Protein AF-A0A847LDS9-F1 (afdb_monomer)

Radius of gyration: 28.28 Å; Cα contacts (8 Å, |Δi|>4): 281; chains: 1; bounding box: 87×44×85 Å

Structure (mmCIF, N/CA/C/O backbone):
data_AF-A0A847LDS9-F1
#
_entry.id   AF-A0A847LDS9-F1
#
loop_
_atom_site.group_PDB
_atom_site.id
_atom_site.type_symbol
_atom_sit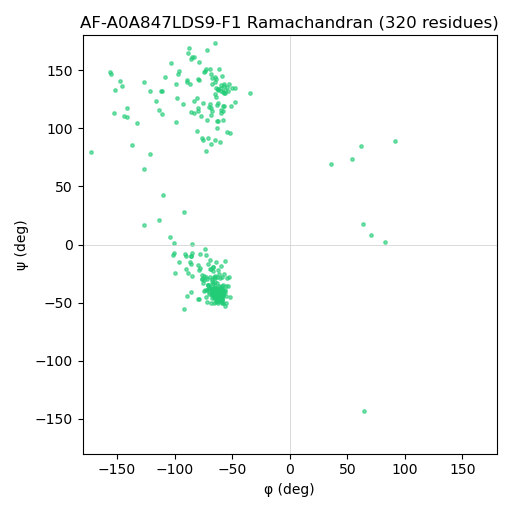e.label_atom_id
_atom_site.label_alt_id
_atom_site.label_comp_id
_atom_site.label_asym_id
_atom_site.label_entity_id
_atom_site.label_seq_id
_atom_site.pdbx_PDB_ins_code
_atom_site.Cartn_x
_atom_site.Cartn_y
_atom_site.Cartn_z
_atom_site.occupancy
_atom_site.B_iso_or_equiv
_atom_site.auth_seq_id
_atom_site.auth_comp_id
_atom_site.auth_asym_id
_atom_site.auth_atom_id
_atom_site.pdbx_PDB_model_num
ATOM 1 N N . MET A 1 1 ? -52.710 -3.620 -45.782 1.00 43.00 1 MET A N 1
ATOM 2 C CA . MET A 1 1 ? -51.407 -3.414 -46.447 1.00 43.00 1 MET A CA 1
ATOM 3 C C . MET A 1 1 ? -50.973 -1.984 -46.194 1.00 43.00 1 MET A C 1
ATOM 5 O O . MET A 1 1 ? -51.576 -1.085 -46.759 1.00 43.00 1 MET A O 1
ATOM 9 N N . ALA A 1 2 ? -50.003 -1.764 -45.309 1.00 32.97 2 ALA A N 1
ATOM 10 C CA . ALA A 1 2 ? -49.371 -0.460 -45.140 1.00 32.97 2 ALA A CA 1
ATOM 11 C C . ALA A 1 2 ? -47.937 -0.658 -44.639 1.00 32.97 2 ALA A C 1
ATOM 13 O O . ALA A 1 2 ? -47.681 -1.485 -43.768 1.00 32.97 2 ALA A O 1
ATOM 14 N N . PHE A 1 3 ? -47.048 0.069 -45.302 1.00 32.09 3 PHE A N 1
ATOM 15 C CA . PHE A 1 3 ? -45.595 0.019 -45.317 1.00 32.09 3 PHE A CA 1
ATOM 16 C C . PHE A 1 3 ? -44.905 0.019 -43.942 1.00 32.09 3 PHE A C 1
ATOM 18 O O . PHE A 1 3 ? -45.181 0.861 -43.090 1.00 32.09 3 PHE A O 1
ATOM 25 N N . CYS A 1 4 ? -43.918 -0.871 -43.796 1.00 27.08 4 CYS A N 1
ATOM 26 C CA . CYS A 1 4 ? -42.867 -0.797 -42.786 1.00 27.08 4 CYS A CA 1
ATOM 27 C C . CYS A 1 4 ? -41.918 0.373 -43.092 1.00 27.08 4 CYS A C 1
ATOM 29 O O . CYS A 1 4 ? -41.262 0.388 -44.133 1.00 27.08 4 CYS A O 1
ATOM 31 N N . LEU A 1 5 ? -41.803 1.314 -42.156 1.00 35.97 5 LEU A N 1
ATOM 32 C CA . LEU A 1 5 ? -40.679 2.242 -42.070 1.00 35.97 5 LEU A CA 1
ATOM 33 C C . LEU A 1 5 ? -39.536 1.546 -41.325 1.00 35.97 5 LEU A C 1
ATOM 35 O O . LEU A 1 5 ? -39.648 1.232 -40.141 1.00 35.97 5 LEU A O 1
ATOM 39 N N . ALA A 1 6 ? -38.450 1.287 -42.047 1.00 36.88 6 ALA A N 1
ATOM 40 C CA . ALA A 1 6 ? -37.191 0.815 -41.500 1.00 36.88 6 ALA A CA 1
ATOM 41 C C . ALA A 1 6 ? -36.510 1.956 -40.728 1.00 36.88 6 ALA A C 1
ATOM 43 O O . ALA A 1 6 ? -35.987 2.893 -41.328 1.00 36.88 6 ALA A O 1
ATOM 44 N N . PHE A 1 7 ? -36.509 1.873 -39.398 1.00 33.53 7 PHE A N 1
ATOM 45 C CA . PHE A 1 7 ? -35.570 2.625 -38.571 1.00 33.53 7 PHE A CA 1
ATOM 46 C C . PHE A 1 7 ? -34.280 1.811 -38.464 1.00 33.53 7 PHE A C 1
ATOM 48 O O . PHE A 1 7 ? -34.268 0.704 -37.924 1.00 33.53 7 PHE A O 1
ATOM 55 N N . GLY A 1 8 ? -33.206 2.355 -39.034 1.00 30.44 8 GLY A N 1
ATOM 56 C CA . GLY A 1 8 ? -31.865 1.798 -38.947 1.00 30.44 8 GLY A CA 1
ATOM 57 C C . GLY A 1 8 ? -31.381 1.780 -37.501 1.00 30.44 8 GLY A C 1
ATOM 58 O O . GLY A 1 8 ? -31.029 2.813 -36.939 1.00 30.44 8 GLY A O 1
ATOM 59 N N . LEU A 1 9 ? -31.342 0.587 -36.913 1.00 34.19 9 LEU A N 1
ATOM 60 C CA . LEU A 1 9 ? -30.533 0.289 -35.739 1.00 34.19 9 LEU A CA 1
ATOM 61 C C . LEU A 1 9 ? -29.081 0.145 -36.203 1.00 34.19 9 LEU A C 1
ATOM 63 O O . LEU A 1 9 ? -28.637 -0.938 -36.577 1.00 34.19 9 LEU A O 1
ATOM 67 N N . THR A 1 10 ? -28.322 1.238 -36.174 1.00 35.84 10 THR A N 1
ATOM 68 C CA . THR A 1 10 ? -26.864 1.153 -36.068 1.00 35.84 10 THR A CA 1
ATOM 69 C C . THR A 1 10 ? -26.540 0.625 -34.675 1.00 35.84 10 THR A C 1
ATOM 71 O O . THR A 1 10 ? -26.367 1.384 -33.723 1.00 35.84 10 THR A O 1
ATOM 74 N N . GLY A 1 11 ? -26.524 -0.703 -34.555 1.00 32.84 11 GLY A N 1
ATOM 75 C CA . GLY A 1 11 ? -25.961 -1.414 -33.420 1.00 32.84 11 GLY A CA 1
ATOM 76 C C . GLY A 1 11 ? -24.460 -1.170 -33.381 1.00 32.84 11 GLY A C 1
ATOM 77 O O . GLY A 1 11 ? -23.686 -1.907 -33.988 1.00 32.84 11 GLY A O 1
ATOM 78 N N . GLY A 1 12 ? -24.055 -0.116 -32.676 1.00 33.41 12 GLY A N 1
ATOM 79 C CA . GLY A 1 12 ? -22.701 -0.011 -32.163 1.00 33.41 12 GLY A CA 1
ATOM 80 C C . GLY A 1 12 ? -22.498 -1.150 -31.173 1.00 33.41 12 GLY A C 1
ATOM 81 O O . GLY A 1 12 ? -22.977 -1.086 -30.044 1.00 33.41 12 GLY A O 1
ATOM 82 N N . LEU A 1 13 ? -21.829 -2.210 -31.624 1.00 34.47 13 LEU A N 1
ATOM 83 C CA . LEU A 1 13 ? -21.208 -3.205 -30.762 1.00 34.47 13 LEU A CA 1
ATOM 84 C C . LEU A 1 13 ? -20.163 -2.475 -29.913 1.00 34.47 13 LEU A C 1
ATOM 86 O O . LEU A 1 13 ? -19.005 -2.344 -30.304 1.00 34.47 13 LEU A O 1
ATOM 90 N N . LEU A 1 14 ? -20.590 -1.953 -28.763 1.00 33.97 14 LEU A N 1
ATOM 91 C CA . LEU A 1 14 ? -19.669 -1.653 -27.679 1.00 33.97 14 LEU A CA 1
ATOM 92 C C . LEU A 1 14 ? -18.993 -2.979 -27.306 1.00 33.97 14 LEU A C 1
ATOM 94 O O . LEU A 1 14 ? -19.690 -3.991 -27.169 1.00 33.97 14 LEU A O 1
ATOM 98 N N . PRO A 1 15 ? -17.658 -3.017 -27.176 1.00 33.47 15 PRO A N 1
ATOM 99 C CA . PRO A 1 15 ? -16.990 -4.208 -26.687 1.00 33.47 15 PRO A CA 1
ATOM 100 C C . PRO A 1 15 ? -17.594 -4.560 -25.325 1.00 33.47 15 PRO A C 1
ATOM 102 O O . PRO A 1 15 ? -17.729 -3.684 -24.468 1.00 33.47 15 PRO A O 1
ATOM 105 N N . LEU A 1 16 ? -17.979 -5.828 -25.136 1.00 37.84 16 LEU A N 1
ATOM 106 C CA . LEU A 1 16 ? -18.258 -6.377 -23.812 1.00 37.84 16 LEU A CA 1
ATOM 107 C C . LEU A 1 16 ? -17.001 -6.126 -22.966 1.00 37.84 16 LEU A C 1
ATOM 109 O O . LEU A 1 16 ? -16.029 -6.876 -23.052 1.00 37.84 16 LEU A O 1
ATOM 113 N N . GLN A 1 17 ? -16.990 -5.049 -22.180 1.00 38.03 17 GLN A N 1
ATOM 114 C CA . GLN A 1 17 ? -16.059 -4.937 -21.071 1.00 38.03 17 GLN A CA 1
ATOM 115 C C . GLN A 1 17 ? -16.372 -6.124 -20.170 1.00 38.03 17 GLN A C 1
ATOM 117 O O . GLN A 1 17 ? -17.477 -6.231 -19.634 1.00 38.03 17 GLN A O 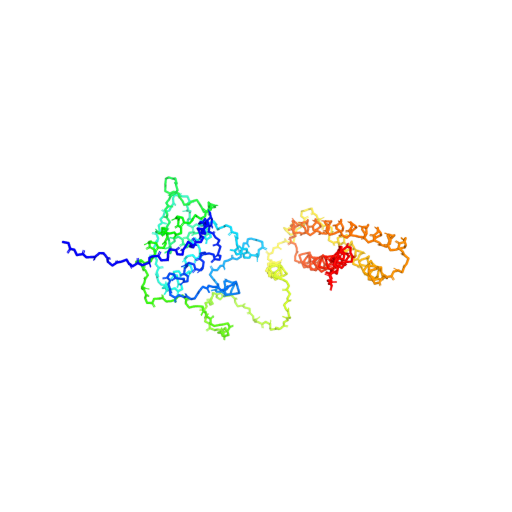1
ATOM 122 N N . ALA A 1 18 ? -15.428 -7.061 -20.081 1.00 40.47 18 ALA A N 1
ATOM 123 C CA . ALA A 1 18 ? -15.507 -8.149 -19.128 1.00 40.47 18 ALA A CA 1
ATOM 124 C C . ALA A 1 18 ? -15.775 -7.527 -17.754 1.00 40.47 18 ALA A C 1
ATOM 126 O O . ALA A 1 18 ? -15.004 -6.676 -17.304 1.00 40.47 18 ALA A O 1
ATOM 127 N N . ALA A 1 19 ? -16.902 -7.891 -17.138 1.00 51.53 19 ALA A N 1
ATOM 128 C CA . ALA A 1 19 ? -17.236 -7.401 -15.813 1.00 51.53 19 ALA A CA 1
ATOM 129 C C . ALA A 1 19 ? -16.053 -7.711 -14.880 1.00 51.53 19 ALA A C 1
ATOM 131 O O . ALA A 1 19 ? -15.527 -8.831 -14.931 1.00 51.53 19 ALA A O 1
ATOM 132 N N . PRO A 1 20 ? -15.587 -6.739 -14.080 1.00 59.88 20 PRO A N 1
ATOM 133 C CA . PRO A 1 20 ? -14.444 -6.955 -13.210 1.00 59.88 20 PRO A CA 1
ATOM 134 C C . PRO A 1 20 ? -14.750 -8.138 -12.292 1.00 59.88 20 PRO A C 1
ATOM 136 O O . PRO A 1 20 ? -15.809 -8.192 -11.680 1.00 59.88 20 PRO A O 1
ATOM 139 N N . THR A 1 21 ? -13.836 -9.100 -12.192 1.00 69.19 21 THR A N 1
ATOM 140 C CA . THR A 1 21 ? -14.029 -10.298 -11.354 1.00 69.19 21 THR A CA 1
ATOM 141 C C . THR A 1 21 ? -13.921 -9.993 -9.856 1.00 69.19 21 THR A C 1
ATOM 143 O O . THR A 1 21 ? -14.214 -10.847 -9.022 1.00 69.19 21 THR A O 1
ATOM 146 N N . GLN A 1 22 ? -13.492 -8.779 -9.508 1.00 82.81 22 GLN A N 1
ATOM 147 C CA . GLN A 1 22 ? -13.148 -8.351 -8.159 1.00 82.81 22 GLN A CA 1
ATOM 148 C C . GLN A 1 22 ? -13.287 -6.832 -8.026 1.00 82.81 22 GLN A C 1
ATOM 150 O O . GLN A 1 22 ? -13.036 -6.094 -8.980 1.00 82.81 22 GLN A O 1
ATOM 155 N N . VAL A 1 23 ? -13.688 -6.368 -6.841 1.00 89.00 23 VAL A N 1
ATOM 156 C CA . VAL A 1 23 ? -13.867 -4.939 -6.557 1.00 89.00 23 VAL A CA 1
ATOM 157 C C . VAL A 1 23 ? -12.582 -4.372 -5.969 1.00 89.00 23 VAL A C 1
ATOM 159 O O . VAL A 1 23 ? -12.122 -4.826 -4.921 1.00 89.00 23 VAL A O 1
ATOM 162 N N . SER A 1 24 ? -12.007 -3.376 -6.641 1.00 91.00 24 SER A N 1
ATOM 163 C CA . SER A 1 24 ? -10.868 -2.609 -6.133 1.00 91.00 24 SER A CA 1
ATOM 164 C C . SER A 1 24 ? -11.328 -1.423 -5.274 1.00 91.00 24 SER A C 1
ATOM 166 O O . SER A 1 24 ? -12.512 -1.074 -5.241 1.00 91.00 24 SER A O 1
ATOM 168 N N . ARG A 1 25 ? -10.395 -0.775 -4.564 1.00 88.81 25 ARG A N 1
ATOM 169 C CA . ARG A 1 25 ? -10.686 0.448 -3.786 1.00 88.81 25 ARG A CA 1
ATOM 170 C C . ARG A 1 25 ? -11.145 1.581 -4.688 1.00 88.81 25 ARG A C 1
ATOM 172 O O . ARG A 1 25 ? -12.093 2.279 -4.339 1.00 88.81 25 ARG A O 1
ATOM 179 N N . MET A 1 26 ? -10.481 1.727 -5.831 1.00 88.50 26 MET A N 1
ATOM 180 C CA . MET A 1 26 ? -10.829 2.735 -6.822 1.00 88.50 26 MET A CA 1
ATOM 181 C C . MET A 1 26 ? -12.239 2.507 -7.362 1.00 88.50 26 MET A C 1
ATOM 183 O O . MET A 1 26 ? -13.075 3.402 -7.280 1.00 88.50 26 MET A O 1
ATOM 187 N N . LEU A 1 27 ? -12.541 1.275 -7.789 1.00 90.25 27 LEU A N 1
ATOM 188 C CA . LEU A 1 27 ? -13.853 0.927 -8.330 1.00 90.25 27 LEU A CA 1
ATOM 189 C C . LEU A 1 27 ? -14.972 1.187 -7.313 1.00 90.25 27 LEU A C 1
ATOM 191 O O . LEU A 1 27 ? -16.010 1.743 -7.657 1.00 90.25 27 LEU A O 1
ATOM 195 N N . LEU A 1 28 ? -14.757 0.826 -6.043 1.00 91.50 28 LEU A N 1
ATOM 196 C CA . LEU A 1 28 ? -15.729 1.091 -4.982 1.00 91.50 28 LEU A CA 1
ATOM 197 C C . LEU A 1 28 ? -16.037 2.591 -4.845 1.00 91.50 28 LEU A C 1
ATOM 199 O O . LEU A 1 28 ? -17.203 2.961 -4.699 1.00 91.50 28 LEU A O 1
ATOM 203 N N . LEU A 1 29 ? -15.010 3.446 -4.873 1.00 89.38 29 LEU A N 1
ATOM 204 C CA . LEU A 1 29 ? -15.175 4.896 -4.758 1.00 89.38 29 LEU A CA 1
ATOM 205 C C . LEU A 1 29 ? -15.833 5.505 -5.995 1.00 89.38 29 LEU A C 1
ATOM 207 O O . LEU A 1 29 ? -16.711 6.352 -5.853 1.00 89.38 29 LEU A O 1
ATOM 211 N N . GLU A 1 30 ? -15.439 5.075 -7.191 1.00 87.12 30 GLU A N 1
ATOM 212 C CA . GLU A 1 30 ? -16.037 5.529 -8.446 1.00 87.12 30 GLU A CA 1
ATOM 213 C C . GLU A 1 30 ? -17.527 5.196 -8.507 1.00 87.12 30 GLU A C 1
ATOM 215 O O . GLU A 1 30 ? -18.345 6.072 -8.798 1.00 87.12 30 GLU A O 1
ATOM 220 N N . GLU A 1 31 ? -17.896 3.957 -8.177 1.00 88.44 31 GLU A N 1
ATOM 221 C CA . GLU A 1 31 ? -19.295 3.538 -8.181 1.00 88.44 31 GLU A CA 1
ATOM 222 C C . GLU A 1 31 ? -20.100 4.227 -7.072 1.00 88.44 31 GLU A C 1
ATOM 224 O O . GLU A 1 31 ? -21.233 4.648 -7.310 1.00 88.44 31 GLU A O 1
ATOM 229 N N . ALA A 1 32 ? -19.514 4.430 -5.886 1.00 88.12 32 ALA A N 1
ATOM 230 C CA . ALA A 1 32 ? -20.137 5.233 -4.837 1.00 88.12 32 ALA A CA 1
ATOM 231 C C . ALA A 1 32 ? -20.367 6.681 -5.305 1.00 88.12 32 ALA A C 1
ATOM 233 O O . ALA A 1 32 ? -21.469 7.211 -5.166 1.00 88.12 32 ALA A O 1
ATOM 234 N N . SER A 1 33 ? -19.365 7.313 -5.919 1.00 84.19 33 SER A N 1
ATOM 235 C CA . SER A 1 33 ? -19.494 8.676 -6.439 1.00 84.19 33 SER A CA 1
ATOM 236 C C . SER A 1 33 ? -20.607 8.775 -7.473 1.00 84.19 33 SER A C 1
ATOM 238 O O . SER A 1 33 ? -21.514 9.595 -7.340 1.00 84.19 33 SER A O 1
ATOM 240 N N . ARG A 1 34 ? -20.600 7.867 -8.457 1.00 84.12 34 ARG A N 1
ATOM 241 C CA . ARG A 1 34 ? -21.609 7.810 -9.517 1.00 84.12 34 ARG A CA 1
ATOM 242 C C . ARG A 1 34 ? -23.013 7.625 -8.944 1.00 84.12 34 ARG A C 1
ATOM 244 O O . ARG A 1 34 ? -23.965 8.231 -9.434 1.00 84.12 34 ARG A O 1
ATOM 251 N N . ARG A 1 35 ? -23.152 6.801 -7.901 1.00 83.56 35 ARG A N 1
ATOM 252 C CA . ARG A 1 35 ? -24.440 6.510 -7.263 1.00 83.56 35 ARG A CA 1
ATOM 253 C C . ARG A 1 35 ? -25.026 7.719 -6.540 1.00 83.56 35 ARG A C 1
ATOM 255 O O . ARG A 1 35 ? -26.236 7.919 -6.606 1.00 83.56 35 ARG A O 1
ATOM 262 N N . TRP A 1 36 ? -24.184 8.515 -5.888 1.00 83.25 36 TRP A N 1
ATOM 263 C CA . TRP A 1 36 ? -24.586 9.700 -5.126 1.00 83.25 36 TRP A CA 1
ATOM 264 C C . TRP A 1 36 ? -24.133 10.998 -5.803 1.00 83.25 36 TRP A C 1
ATOM 266 O O . TRP A 1 36 ? -23.644 11.918 -5.151 1.00 83.25 36 TRP A O 1
ATOM 276 N N . GLY A 1 37 ? -24.293 11.068 -7.131 1.00 67.94 37 GLY A N 1
ATOM 277 C CA . GLY A 1 37 ? -24.235 12.309 -7.915 1.00 67.94 37 GLY A CA 1
ATOM 278 C C . GLY A 1 37 ? -22.892 13.049 -7.924 1.00 67.94 37 GLY A C 1
ATOM 279 O O . GLY A 1 37 ? -22.861 14.238 -8.239 1.00 67.94 37 GLY A O 1
ATOM 280 N N . GLY A 1 38 ? -21.800 12.383 -7.554 1.00 69.56 38 GLY A N 1
ATOM 281 C CA . GLY A 1 38 ? -20.439 12.904 -7.629 1.00 69.56 38 GLY A CA 1
ATOM 282 C C . GLY A 1 38 ? -19.768 12.627 -8.978 1.00 69.56 38 GLY A C 1
ATOM 283 O O . GLY A 1 38 ? -20.225 11.809 -9.778 1.00 69.56 38 GLY A O 1
ATOM 284 N N . GLN A 1 39 ? -18.661 13.327 -9.234 1.00 70.38 39 GLN A N 1
ATOM 285 C CA . GLN A 1 39 ? -17.763 13.022 -10.353 1.00 70.38 39 GLN A CA 1
ATOM 286 C C . GLN A 1 39 ? -16.941 11.765 -10.027 1.00 70.38 39 GLN A C 1
ATOM 288 O O . GLN A 1 39 ? -16.656 11.532 -8.848 1.00 70.38 39 GLN A O 1
ATOM 293 N N . PRO A 1 40 ? -16.560 10.939 -11.017 1.00 72.50 40 PRO A N 1
ATOM 294 C CA . PRO A 1 40 ? -15.647 9.830 -10.763 1.00 72.50 40 PRO A CA 1
ATOM 295 C C . PRO A 1 40 ? -14.373 10.364 -10.101 1.00 72.50 40 PRO A C 1
ATOM 297 O O . PRO A 1 40 ? -13.857 11.406 -10.502 1.00 72.50 40 PRO A O 1
ATOM 300 N N . PHE A 1 41 ? -13.906 9.669 -9.065 1.00 70.00 41 PHE A N 1
ATOM 301 C CA . PHE A 1 41 ? -12.680 10.052 -8.376 1.00 70.00 41 PHE A CA 1
ATOM 302 C C . PHE A 1 41 ? -11.500 9.924 -9.340 1.00 70.00 41 PHE A C 1
ATOM 304 O O . PHE A 1 41 ? -11.424 8.981 -10.120 1.00 70.00 41 PHE A O 1
ATOM 311 N N . THR A 1 42 ? -10.551 10.843 -9.250 1.00 75.12 42 THR A N 1
ATOM 312 C CA . THR A 1 42 ? -9.177 10.620 -9.708 1.00 75.12 42 THR A CA 1
ATOM 313 C C . THR A 1 42 ? -8.382 9.888 -8.625 1.00 75.12 42 THR A C 1
ATOM 315 O O . THR A 1 42 ? -8.759 9.894 -7.451 1.00 75.12 42 THR A O 1
ATOM 318 N N . GLU A 1 43 ? -7.248 9.273 -8.976 1.00 70.06 43 GLU A N 1
ATOM 319 C CA . GLU A 1 43 ? -6.382 8.618 -7.981 1.00 70.06 43 GLU A CA 1
ATOM 320 C C . GLU A 1 43 ? -5.942 9.584 -6.870 1.00 70.06 43 GLU A C 1
ATOM 322 O O . GLU A 1 43 ? -5.955 9.233 -5.691 1.00 70.06 43 GLU A O 1
ATOM 327 N N . ALA A 1 44 ? -5.602 10.827 -7.225 1.00 70.06 44 ALA A N 1
ATOM 328 C CA . ALA A 1 44 ? -5.206 11.848 -6.259 1.00 70.06 44 ALA A CA 1
ATOM 329 C C . ALA A 1 44 ? -6.338 12.163 -5.266 1.00 70.06 44 ALA A C 1
ATOM 331 O O . ALA A 1 44 ? -6.113 12.214 -4.056 1.00 70.06 44 ALA A O 1
ATOM 332 N N . GLU A 1 45 ? -7.568 12.300 -5.760 1.00 74.69 45 GLU A N 1
ATOM 333 C CA . GLU A 1 45 ? -8.746 12.536 -4.925 1.00 74.69 45 GLU A CA 1
ATOM 334 C C . GLU A 1 45 ? -9.075 11.323 -4.052 1.00 74.69 45 GLU A C 1
ATOM 336 O O . GLU A 1 45 ? -9.410 11.484 -2.878 1.00 74.69 45 GLU A O 1
ATOM 341 N N . ALA A 1 46 ? -8.933 10.105 -4.578 1.00 74.19 46 ALA A N 1
ATOM 342 C CA . ALA A 1 46 ? -9.132 8.877 -3.815 1.00 74.19 46 ALA A CA 1
ATOM 343 C C . ALA A 1 46 ? -8.183 8.796 -2.605 1.00 74.19 46 ALA A C 1
ATOM 345 O O . ALA A 1 46 ? -8.598 8.381 -1.521 1.00 74.19 46 ALA A O 1
ATOM 346 N N . LEU A 1 47 ? -6.936 9.254 -2.755 1.00 75.69 47 LEU A N 1
ATOM 347 C CA . LEU A 1 47 ? -5.949 9.296 -1.670 1.00 75.69 47 LEU A CA 1
ATOM 348 C C . LEU A 1 47 ? -6.221 10.412 -0.648 1.00 75.69 47 LEU A C 1
ATOM 350 O O . LEU A 1 47 ? -5.911 10.250 0.531 1.00 75.69 47 LEU A O 1
ATOM 354 N N . GLN A 1 48 ? -6.811 11.529 -1.077 1.00 73.44 48 GLN A N 1
ATOM 355 C CA . GLN A 1 48 ? -7.021 12.718 -0.239 1.00 73.44 48 GLN A CA 1
ATOM 356 C C . GLN A 1 48 ? -8.416 12.791 0.402 1.00 73.44 48 GLN A C 1
ATOM 358 O O . GLN A 1 48 ? -8.626 13.539 1.354 1.00 73.44 48 GLN A O 1
ATOM 363 N N . CYS A 1 49 ? -9.382 12.001 -0.070 1.00 73.44 49 CYS A N 1
ATOM 364 C CA . CYS A 1 49 ? -10.777 12.092 0.372 1.00 73.44 49 CYS A CA 1
ATOM 365 C C . CYS A 1 49 ? -11.038 11.631 1.817 1.00 73.44 49 CYS A C 1
ATOM 367 O O . CYS A 1 49 ? -12.130 11.862 2.346 1.00 73.44 49 CYS A O 1
ATOM 369 N N . GLY A 1 50 ? -10.073 10.948 2.444 1.00 81.81 50 GLY A N 1
ATOM 370 C CA . GLY A 1 50 ? -10.191 10.393 3.796 1.00 81.81 50 GLY A CA 1
ATOM 371 C C . GLY A 1 50 ? -11.141 9.193 3.917 1.00 81.81 50 GLY A C 1
ATOM 372 O O . GLY A 1 50 ? -11.438 8.756 5.027 1.00 81.81 50 GLY A O 1
ATOM 373 N N . LEU A 1 51 ? -11.641 8.653 2.799 1.00 84.69 51 LEU A N 1
ATOM 374 C CA . LEU A 1 51 ? -12.541 7.492 2.787 1.00 84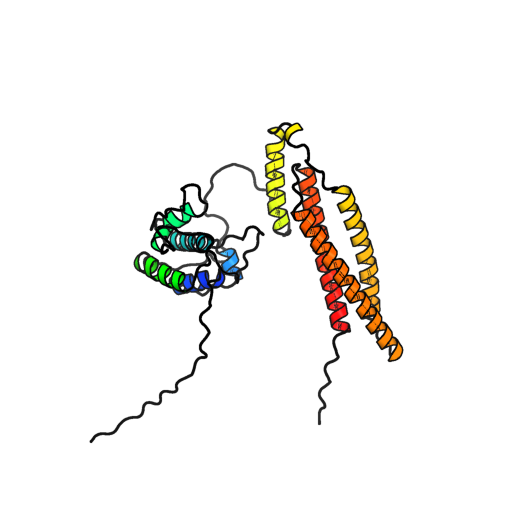.69 51 LEU A CA 1
ATOM 375 C C . LEU A 1 51 ? -11.777 6.161 2.836 1.00 84.69 51 LEU A C 1
ATOM 377 O O . LEU A 1 51 ? -12.292 5.161 3.346 1.00 84.69 51 LEU A O 1
ATOM 381 N N . LEU A 1 52 ? -10.542 6.146 2.336 1.00 86.06 52 LEU A N 1
ATOM 382 C CA . LEU A 1 52 ? -9.676 4.974 2.336 1.00 86.06 52 LEU A CA 1
ATOM 383 C C . LEU A 1 52 ? -8.727 4.988 3.533 1.00 86.06 52 LEU A C 1
ATOM 385 O O . LEU A 1 52 ? -8.278 6.038 3.984 1.00 86.06 52 LEU A O 1
ATOM 389 N N . GLU A 1 53 ? -8.372 3.795 3.996 1.00 81.19 53 GLU A N 1
ATOM 390 C CA . GLU A 1 53 ? -7.245 3.588 4.904 1.00 81.19 53 GLU A CA 1
ATOM 391 C C . GLU A 1 53 ? -6.106 2.897 4.156 1.00 81.19 53 GLU A C 1
ATOM 393 O O . GLU A 1 53 ? -6.367 2.015 3.324 1.00 81.19 53 GLU A O 1
ATOM 398 N N . PRO A 1 54 ? -4.843 3.224 4.462 1.00 77.75 54 PRO A N 1
ATOM 399 C CA . PRO A 1 54 ? -3.727 2.436 3.971 1.00 77.75 54 PRO A CA 1
ATOM 400 C C . PRO A 1 54 ? -3.811 0.994 4.499 1.00 77.75 54 PRO A C 1
ATOM 402 O O . PRO A 1 54 ? -4.367 0.721 5.566 1.00 77.75 54 PRO A O 1
ATOM 405 N N . TYR A 1 55 ? -3.274 0.050 3.731 1.00 72.56 55 TYR A N 1
ATOM 406 C CA . TYR A 1 55 ? -2.992 -1.298 4.215 1.00 72.56 55 TYR A CA 1
ATOM 407 C C . TYR A 1 55 ? -1.908 -1.258 5.306 1.00 72.56 55 TYR A C 1
ATOM 409 O O . TYR A 1 55 ? -1.294 -0.223 5.570 1.00 72.56 55 TYR A O 1
ATOM 417 N N . SER A 1 56 ? -1.646 -2.403 5.940 1.00 68.88 56 SER A N 1
ATOM 418 C CA . SER A 1 56 ? -0.622 -2.535 6.988 1.00 68.88 56 SER A CA 1
ATOM 419 C C . SER A 1 56 ? 0.794 -2.176 6.522 1.00 68.88 56 SER A C 1
ATOM 421 O O . SER A 1 56 ? 1.660 -1.913 7.347 1.00 68.88 56 SER A O 1
ATOM 423 N N . ASP A 1 57 ? 1.043 -2.151 5.213 1.00 65.06 57 ASP A N 1
ATOM 424 C CA . ASP A 1 57 ? 2.311 -1.715 4.624 1.00 65.06 57 ASP A CA 1
ATOM 425 C C . ASP A 1 57 ? 2.410 -0.188 4.420 1.00 65.06 57 ASP A C 1
ATOM 427 O O . ASP A 1 57 ? 3.433 0.309 3.939 1.00 65.06 57 ASP A O 1
ATOM 431 N N . GLY A 1 58 ? 1.364 0.558 4.795 1.00 71.06 58 GLY A N 1
ATOM 432 C CA . GLY A 1 58 ? 1.271 2.011 4.672 1.00 71.06 58 GLY A CA 1
ATOM 433 C C . GLY A 1 58 ? 0.845 2.502 3.286 1.00 71.06 58 GLY A C 1
ATOM 434 O O . GLY A 1 58 ? 0.771 3.711 3.075 1.00 71.06 58 GLY A O 1
ATOM 435 N N . LYS A 1 59 ? 0.561 1.603 2.334 1.00 77.44 59 LYS A N 1
ATOM 436 C CA . LYS A 1 59 ? 0.160 1.955 0.965 1.00 77.44 59 LYS A CA 1
ATOM 437 C C . LYS A 1 59 ? -1.338 1.782 0.758 1.00 77.44 59 LYS A C 1
ATOM 439 O O . LYS A 1 59 ? -1.998 0.995 1.428 1.00 77.44 59 LYS A O 1
ATOM 444 N N . PHE A 1 60 ? -1.888 2.503 -0.214 1.00 76.38 60 PHE A N 1
ATOM 445 C CA . PHE A 1 60 ? -3.316 2.435 -0.515 1.00 76.38 60 PHE A CA 1
ATOM 446 C C . PHE A 1 60 ? -3.689 1.345 -1.522 1.00 76.38 60 PHE A C 1
ATOM 448 O O . PHE A 1 60 ? -4.830 0.903 -1.462 1.00 76.38 60 PHE A O 1
ATOM 455 N N . HIS A 1 61 ? -2.767 0.908 -2.393 1.00 84.44 61 HIS A N 1
ATOM 456 C CA . HIS A 1 61 ? -2.977 -0.118 -3.435 1.00 84.44 61 HIS A CA 1
ATOM 457 C C . HIS A 1 61 ? -4.380 -0.068 -4.054 1.00 84.44 61 HIS A C 1
ATOM 459 O O . HIS A 1 61 ? -5.221 -0.929 -3.790 1.00 84.44 61 HIS A O 1
ATOM 465 N N . LEU A 1 62 ? -4.647 0.993 -4.820 1.00 84.94 62 LEU A N 1
ATOM 466 C CA . LEU A 1 62 ? -5.995 1.328 -5.290 1.00 84.94 62 LEU A CA 1
ATOM 467 C C . LEU A 1 62 ? -6.625 0.231 -6.162 1.00 84.94 62 LEU A C 1
ATOM 469 O O . LEU A 1 62 ? -7.841 0.043 -6.108 1.00 84.94 62 LEU A O 1
ATOM 473 N N . ASP A 1 63 ? -5.789 -0.537 -6.863 1.00 84.38 63 ASP A N 1
ATOM 474 C CA . ASP A 1 63 ? -6.193 -1.595 -7.796 1.00 84.38 63 ASP A CA 1
ATOM 475 C C . ASP A 1 63 ? -6.336 -2.972 -7.142 1.00 84.38 63 ASP A C 1
ATOM 477 O O . ASP A 1 63 ? -6.817 -3.917 -7.767 1.00 84.38 63 ASP A O 1
ATOM 481 N N . TRP A 1 64 ? -5.899 -3.120 -5.888 1.00 84.44 64 TRP A N 1
ATOM 482 C CA . TRP A 1 64 ? -5.921 -4.420 -5.228 1.00 84.44 64 TRP A CA 1
ATOM 483 C C . TRP A 1 64 ? -7.341 -4.830 -4.836 1.00 84.44 64 TRP A C 1
ATOM 485 O O . TRP A 1 64 ? -8.154 -3.969 -4.478 1.00 84.44 64 TRP A O 1
ATOM 495 N N . PRO A 1 65 ? -7.629 -6.143 -4.828 1.00 87.50 65 PRO A N 1
ATOM 496 C CA . PRO A 1 65 ? -8.926 -6.655 -4.419 1.00 87.50 65 PRO A CA 1
ATOM 497 C C . PRO A 1 65 ? -9.229 -6.253 -2.982 1.00 87.50 65 PRO A C 1
ATOM 499 O O . PRO A 1 65 ? -8.387 -6.364 -2.086 1.00 87.50 65 PRO A O 1
ATOM 502 N N . LEU A 1 66 ? -10.448 -5.785 -2.760 1.00 91.12 66 LEU A N 1
ATOM 503 C CA . LEU A 1 66 ? -10.892 -5.348 -1.454 1.00 91.12 66 LEU A CA 1
ATOM 504 C C . LEU A 1 66 ? -11.439 -6.530 -0.650 1.00 91.12 66 LEU A C 1
ATOM 506 O O . LEU A 1 66 ? -12.206 -7.333 -1.173 1.00 91.12 66 LEU A O 1
ATOM 510 N N . SER A 1 67 ? -11.115 -6.615 0.640 1.00 91.88 67 SER A N 1
ATOM 511 C CA . SER A 1 67 ? -11.828 -7.523 1.544 1.00 91.88 67 SER A CA 1
ATOM 512 C C . SER A 1 67 ? -13.170 -6.930 1.980 1.00 91.88 67 SER A C 1
ATOM 514 O O . SER A 1 67 ? -13.347 -5.708 2.009 1.00 91.88 67 SER A O 1
ATOM 516 N N . ARG A 1 68 ? -14.117 -7.776 2.391 1.00 94.19 68 ARG A N 1
ATOM 517 C CA . ARG A 1 68 ? -15.423 -7.359 2.932 1.00 94.19 68 ARG A CA 1
ATOM 518 C C . ARG A 1 68 ? -15.280 -6.418 4.126 1.00 94.19 68 ARG A C 1
ATOM 520 O O . ARG A 1 68 ? -16.010 -5.437 4.236 1.00 94.19 68 ARG A O 1
ATOM 527 N N . GLY A 1 69 ? -14.313 -6.670 5.009 1.00 93.44 69 GLY A N 1
ATOM 528 C CA . GLY A 1 69 ? -14.041 -5.796 6.150 1.00 93.44 69 GLY A CA 1
ATOM 529 C C . GLY A 1 69 ? -13.489 -4.426 5.752 1.00 93.44 69 GLY A C 1
ATOM 530 O O . GLY A 1 69 ? -13.795 -3.420 6.395 1.00 93.44 69 GLY A O 1
ATOM 531 N N . ALA A 1 70 ? -12.700 -4.350 4.680 1.00 91.81 70 ALA A N 1
ATOM 532 C CA . ALA A 1 70 ? -12.288 -3.072 4.108 1.00 91.81 70 ALA A CA 1
ATOM 533 C C . ALA A 1 70 ? -13.459 -2.369 3.391 1.00 91.81 70 ALA A C 1
ATOM 535 O O . ALA A 1 70 ? -13.632 -1.168 3.592 1.00 91.81 70 ALA A O 1
ATOM 536 N N . ALA A 1 71 ? -14.320 -3.103 2.669 1.00 94.56 71 ALA A N 1
ATOM 537 C CA . ALA A 1 71 ? -15.547 -2.567 2.058 1.00 94.56 71 ALA A CA 1
ATOM 538 C C . ALA A 1 71 ? -16.433 -1.892 3.096 1.00 94.56 71 ALA A C 1
ATOM 540 O O . ALA A 1 71 ? -16.839 -0.747 2.915 1.00 94.56 71 ALA A O 1
ATOM 541 N N . ALA A 1 72 ? -16.693 -2.587 4.206 1.00 95.56 72 ALA A N 1
ATOM 542 C CA . ALA A 1 72 ? -17.552 -2.091 5.270 1.00 95.56 72 ALA A CA 1
ATOM 543 C C . ALA A 1 72 ? -17.039 -0.764 5.835 1.00 95.56 72 ALA A C 1
ATOM 545 O O . ALA A 1 72 ? -17.822 0.162 6.017 1.00 95.56 72 ALA A O 1
ATOM 546 N N . ARG A 1 73 ? -15.726 -0.637 6.060 1.00 94.56 73 ARG A N 1
ATOM 547 C CA . ARG A 1 73 ? -15.120 0.603 6.571 1.00 94.56 73 ARG A CA 1
ATOM 548 C C . ARG A 1 73 ? -15.229 1.760 5.581 1.00 94.56 73 ARG A C 1
ATOM 550 O O . ARG A 1 73 ? -15.606 2.857 5.985 1.00 94.56 73 ARG A O 1
ATOM 557 N N . VAL A 1 74 ? -14.939 1.521 4.301 1.00 93.06 74 VAL A N 1
ATOM 558 C CA . VAL A 1 74 ? -15.057 2.557 3.262 1.00 93.06 74 VAL A CA 1
ATOM 559 C C . VAL A 1 74 ? -16.514 2.991 3.107 1.00 93.06 74 VAL A C 1
ATOM 561 O O . VAL A 1 74 ? -16.806 4.182 3.184 1.00 93.06 74 VAL A O 1
ATOM 564 N N . LEU A 1 75 ? -17.442 2.039 2.977 1.00 94.00 75 LEU A N 1
ATOM 565 C CA . LEU A 1 75 ? -18.872 2.330 2.867 1.00 94.00 75 LEU A CA 1
ATOM 566 C C . LEU A 1 75 ? -19.402 3.050 4.110 1.00 94.00 75 LEU A C 1
ATOM 568 O O . LEU A 1 75 ? -20.138 4.015 3.963 1.00 94.00 75 LEU A O 1
ATOM 572 N N . ALA A 1 76 ? -18.991 2.664 5.320 1.00 94.00 76 ALA A N 1
ATOM 573 C CA . ALA A 1 76 ? -19.377 3.367 6.542 1.00 94.00 76 ALA A CA 1
ATOM 574 C C . ALA A 1 76 ? -18.956 4.841 6.524 1.00 94.00 76 ALA A C 1
ATOM 576 O O . ALA A 1 76 ? -19.745 5.704 6.905 1.00 94.00 76 ALA A O 1
ATOM 577 N N . ARG A 1 77 ? -17.745 5.152 6.043 1.00 91.50 77 ARG A N 1
ATOM 578 C CA . ARG A 1 77 ? -17.293 6.544 5.891 1.00 91.50 77 ARG A CA 1
ATOM 579 C C . ARG A 1 77 ? -18.067 7.292 4.819 1.00 91.50 77 ARG A C 1
ATOM 581 O O . ARG A 1 77 ? -18.417 8.444 5.044 1.00 91.50 77 ARG A O 1
ATOM 588 N N . VAL A 1 78 ? -18.346 6.651 3.684 1.00 89.50 78 VAL A N 1
ATOM 589 C CA . VAL A 1 78 ? -19.178 7.237 2.621 1.00 89.50 78 VAL A CA 1
ATOM 590 C C . VAL A 1 78 ? -20.555 7.585 3.176 1.00 89.50 78 VAL A C 1
ATOM 592 O O . VAL A 1 78 ? -20.982 8.728 3.062 1.00 89.50 78 VAL A O 1
ATOM 595 N N . VAL A 1 79 ? -21.206 6.634 3.850 1.00 90.50 79 VAL A N 1
ATOM 596 C CA . VAL A 1 79 ? -22.510 6.833 4.487 1.00 90.50 79 VAL A CA 1
ATOM 597 C C . VAL A 1 79 ? -22.460 7.974 5.497 1.00 90.50 79 VAL A C 1
ATOM 599 O O . VAL A 1 79 ? -23.260 8.890 5.379 1.00 90.50 79 VAL A O 1
ATOM 602 N N . ARG A 1 80 ? -21.484 7.991 6.415 1.00 87.81 80 ARG A N 1
ATOM 603 C CA . ARG A 1 80 ? -21.347 9.064 7.420 1.00 87.81 80 ARG A CA 1
ATOM 604 C C . ARG A 1 80 ? -21.026 10.431 6.820 1.00 87.81 80 ARG A C 1
ATOM 606 O O . ARG A 1 80 ? -21.351 11.451 7.414 1.00 87.81 80 ARG A O 1
ATOM 613 N N . ARG A 1 81 ? -20.378 10.471 5.655 1.00 85.88 81 ARG A N 1
ATOM 614 C CA . ARG A 1 81 ? -20.098 11.719 4.936 1.00 85.88 81 ARG A CA 1
ATOM 615 C C . ARG A 1 81 ? -21.333 12.263 4.219 1.00 85.88 81 ARG A C 1
ATOM 617 O O . ARG A 1 81 ? -21.438 13.472 4.046 1.00 85.88 81 ARG A O 1
ATOM 624 N N . LEU A 1 82 ? -22.234 11.381 3.795 1.00 84.50 82 LEU A N 1
ATOM 625 C CA . LEU A 1 82 ? -23.519 11.752 3.208 1.00 84.50 82 LEU A CA 1
ATOM 626 C C . LEU A 1 82 ? -24.511 12.148 4.311 1.00 84.50 82 LEU A C 1
ATOM 628 O O . LEU A 1 82 ? -25.141 13.195 4.221 1.00 84.50 82 LEU A O 1
ATOM 632 N N . ASP A 1 83 ? -24.606 11.346 5.367 1.00 85.50 83 ASP A N 1
ATOM 633 C CA . ASP A 1 83 ? -25.466 11.570 6.523 1.00 85.50 83 ASP A CA 1
ATOM 634 C C . ASP A 1 83 ? -24.734 11.141 7.802 1.00 85.50 83 ASP A C 1
ATOM 636 O O . ASP A 1 83 ? -24.508 9.955 8.058 1.00 85.50 83 ASP A O 1
ATOM 640 N N . ALA A 1 84 ? -24.362 12.131 8.614 1.00 85.75 84 ALA A N 1
ATOM 641 C CA . ALA A 1 84 ? -23.581 11.932 9.826 1.00 85.75 84 ALA A CA 1
ATOM 642 C C . ALA A 1 84 ? -24.294 11.072 10.873 1.00 85.75 84 ALA A C 1
ATOM 644 O O . ALA A 1 84 ? -23.595 10.473 11.683 1.00 85.75 84 ALA A O 1
ATOM 645 N N . GLU A 1 85 ? -25.626 10.955 10.839 1.00 87.00 85 GLU A N 1
ATOM 646 C CA . GLU A 1 85 ? -26.424 10.186 11.805 1.00 87.00 85 GLU A CA 1
ATOM 647 C C . GLU A 1 85 ? -26.866 8.815 11.270 1.00 87.00 85 GLU A C 1
ATOM 649 O O . GLU A 1 85 ? -27.345 7.972 12.035 1.00 87.00 85 GLU A O 1
ATOM 654 N N . ALA A 1 86 ? -26.651 8.543 9.978 1.00 86.56 86 ALA A N 1
ATOM 655 C CA . ALA A 1 86 ? -27.070 7.298 9.347 1.00 86.56 86 ALA A CA 1
ATOM 656 C C . ALA A 1 86 ? -26.458 6.060 10.025 1.00 86.56 86 ALA A C 1
ATOM 658 O O . ALA A 1 86 ? -25.251 5.965 10.275 1.00 86.56 86 ALA A O 1
ATOM 659 N N . SER A 1 87 ? -27.317 5.084 10.318 1.00 91.38 87 SER A N 1
ATOM 660 C CA . SER A 1 87 ? -26.954 3.868 11.039 1.00 91.38 87 SER A CA 1
ATOM 661 C C . SER A 1 87 ? -27.872 2.715 10.643 1.00 91.38 87 SER A C 1
ATOM 663 O O . SER A 1 87 ? -29.068 2.721 10.937 1.00 91.38 87 SER A O 1
ATOM 665 N N . PHE A 1 88 ? -27.304 1.709 9.981 1.00 93.19 88 PHE A N 1
ATOM 666 C CA . PHE A 1 88 ? -28.006 0.534 9.465 1.00 93.19 88 PHE A CA 1
ATOM 667 C C . PHE A 1 88 ? -27.337 -0.752 9.977 1.00 93.19 88 PHE A C 1
ATOM 669 O O . PHE A 1 88 ? -26.756 -1.514 9.192 1.00 93.19 88 PHE A O 1
ATOM 676 N N . PRO A 1 89 ? -27.362 -1.000 11.299 1.00 93.62 89 PRO A N 1
ATOM 677 C CA . PRO A 1 89 ? -26.599 -2.072 11.915 1.00 93.62 89 PRO A CA 1
ATOM 678 C C . PRO A 1 89 ? -27.130 -3.457 11.544 1.00 93.62 89 PRO A C 1
ATOM 680 O O . PRO A 1 89 ? -28.329 -3.663 11.336 1.00 93.62 89 PRO A O 1
ATOM 683 N N . LYS A 1 90 ? -26.221 -4.432 11.535 1.00 93.00 90 LYS A N 1
ATOM 684 C CA . LYS A 1 90 ? -26.533 -5.863 11.498 1.00 93.00 90 LYS A CA 1
ATOM 685 C C . LYS A 1 90 ? -25.498 -6.627 12.310 1.00 93.00 90 LYS A C 1
ATOM 687 O O . LYS A 1 90 ? -24.305 -6.347 12.211 1.00 93.00 90 LYS A O 1
ATOM 692 N N . VAL A 1 91 ? -25.964 -7.583 13.106 1.00 92.25 91 VAL A N 1
ATOM 693 C CA . VAL A 1 91 ? -25.104 -8.443 13.923 1.00 92.25 91 VAL A CA 1
ATOM 694 C C . VAL A 1 91 ? -24.708 -9.672 13.112 1.00 92.25 91 VAL A C 1
ATOM 696 O O . VAL A 1 91 ? -25.533 -10.233 12.393 1.00 92.25 91 VAL A O 1
ATOM 699 N N . PHE A 1 92 ? -23.448 -10.080 13.240 1.00 94.56 92 PHE A N 1
ATOM 700 C CA . PHE A 1 92 ? -22.905 -11.283 12.619 1.00 94.56 92 PHE A CA 1
ATOM 701 C C . PHE A 1 92 ? -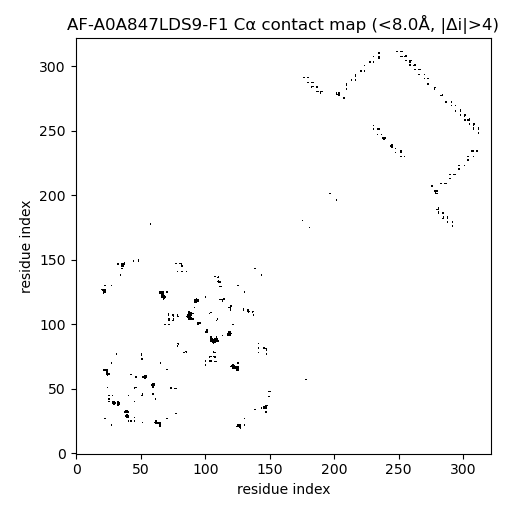22.250 -12.151 13.693 1.00 94.56 92 PHE A C 1
ATOM 703 O O . PHE A 1 92 ? -21.585 -11.632 14.588 1.00 94.56 92 PHE A O 1
ATOM 710 N N . GLY A 1 93 ? -22.433 -13.467 13.610 1.00 91.62 93 GLY A N 1
ATOM 711 C CA . GLY A 1 93 ? -22.032 -14.411 14.657 1.00 91.62 93 GLY A CA 1
ATOM 712 C C . GLY A 1 93 ? -20.520 -14.533 14.874 1.00 91.62 93 GLY A C 1
ATOM 713 O O . GLY A 1 93 ? -20.093 -14.990 15.928 1.00 91.62 93 GLY A O 1
ATOM 714 N N . ASP A 1 94 ? -19.703 -14.120 13.903 1.00 92.31 94 ASP A N 1
ATOM 715 C CA . ASP A 1 94 ? -18.237 -14.136 13.973 1.00 92.31 94 ASP A CA 1
ATOM 716 C C . ASP A 1 94 ? -17.608 -12.754 14.219 1.00 92.31 94 ASP A C 1
ATOM 718 O O . ASP A 1 94 ? -16.384 -12.633 14.200 1.00 92.31 94 ASP A O 1
ATOM 722 N N . VAL A 1 95 ? -18.412 -11.714 14.472 1.00 93.12 95 VAL A N 1
ATOM 723 C CA . VAL A 1 95 ? -17.924 -10.359 14.761 1.00 93.12 95 VAL A CA 1
ATOM 724 C C . VAL A 1 95 ? -18.207 -10.003 16.217 1.00 93.12 95 VAL A C 1
ATOM 726 O O . VAL A 1 95 ? -19.351 -9.804 16.618 1.00 93.12 95 VAL A O 1
ATOM 729 N N . THR A 1 96 ? -17.148 -9.874 17.013 1.00 91.81 96 THR A N 1
ATOM 730 C CA . THR A 1 96 ? -17.232 -9.387 18.395 1.00 91.81 96 THR A CA 1
ATOM 731 C C . THR A 1 96 ? -17.210 -7.857 18.449 1.00 91.81 96 THR A C 1
ATOM 733 O O . THR A 1 96 ? -16.744 -7.196 17.522 1.00 91.81 96 THR A O 1
ATOM 736 N N . ALA A 1 97 ? -17.653 -7.267 19.565 1.00 85.50 97 ALA A N 1
ATOM 737 C CA . ALA A 1 97 ? -17.642 -5.810 19.756 1.00 85.50 97 ALA A CA 1
ATOM 738 C C . ALA A 1 97 ? -16.231 -5.186 19.710 1.00 85.50 97 ALA A C 1
ATOM 740 O O . ALA A 1 97 ? -16.089 -4.011 19.386 1.00 85.50 97 ALA A O 1
ATOM 741 N N . SER A 1 98 ? -15.189 -5.966 20.017 1.00 84.81 98 SER A N 1
ATOM 742 C CA . SER A 1 98 ? -13.787 -5.538 19.945 1.00 84.81 98 SER A CA 1
ATOM 743 C C . SER A 1 98 ? -13.171 -5.674 18.549 1.00 84.81 98 SER A C 1
ATOM 745 O O . SER A 1 98 ? -12.037 -5.241 18.343 1.00 84.81 98 SER A O 1
ATOM 747 N N . ALA A 1 99 ? -13.876 -6.277 17.586 1.00 84.94 99 ALA A N 1
ATOM 748 C CA . ALA A 1 99 ? -13.351 -6.462 16.242 1.00 84.94 99 ALA A CA 1
ATOM 749 C C . ALA A 1 99 ? -13.191 -5.104 15.525 1.00 84.94 99 ALA A C 1
ATOM 751 O O . ALA A 1 99 ? -14.119 -4.291 15.554 1.00 84.94 99 ALA A O 1
ATOM 752 N N . PRO A 1 100 ? -12.088 -4.865 14.786 1.00 86.44 100 PRO A N 1
ATOM 753 C CA . PRO A 1 100 ? -11.854 -3.591 14.090 1.00 86.44 100 PRO A CA 1
ATOM 754 C C . PRO A 1 100 ? -12.956 -3.187 13.098 1.00 86.44 100 PRO A C 1
ATOM 756 O O . PRO A 1 100 ? -13.132 -2.011 12.796 1.00 86.44 100 PRO A O 1
ATOM 759 N N . VAL A 1 101 ? -13.704 -4.162 12.573 1.00 92.31 101 VAL A N 1
ATOM 760 C CA . VAL A 1 101 ? -14.801 -3.941 11.621 1.00 92.31 101 VAL A CA 1
ATOM 761 C C . VAL A 1 101 ? -16.141 -3.631 12.305 1.00 92.31 101 VAL A C 1
ATOM 763 O O . VAL A 1 101 ? -17.048 -3.110 11.659 1.00 92.31 101 VAL A O 1
ATOM 766 N N . ALA A 1 102 ? -16.282 -3.911 13.605 1.00 91.69 102 ALA A N 1
ATOM 767 C CA . ALA A 1 102 ? -17.548 -3.764 14.323 1.00 91.69 102 ALA A CA 1
ATOM 768 C C . ALA A 1 102 ? -18.127 -2.333 14.268 1.00 91.69 102 ALA A C 1
ATOM 770 O O . ALA A 1 102 ? -19.317 -2.207 13.970 1.00 91.69 102 ALA A O 1
ATOM 771 N N . PRO A 1 103 ? -17.333 -1.250 14.432 1.00 93.69 103 PRO A N 1
ATOM 772 C CA . PRO A 1 103 ? -17.852 0.113 14.300 1.00 93.69 103 PRO A CA 1
ATOM 773 C C . PRO A 1 103 ? -18.419 0.401 12.908 1.00 93.69 103 PRO A C 1
ATOM 775 O O . PRO A 1 103 ? -19.432 1.079 12.779 1.00 93.69 103 PRO A O 1
ATOM 778 N N . ALA A 1 104 ? -17.806 -0.146 11.856 1.00 93.94 104 ALA A N 1
ATOM 779 C CA . ALA A 1 104 ? -18.295 0.028 10.494 1.00 93.94 104 ALA A CA 1
ATOM 780 C C . ALA A 1 104 ? -19.606 -0.735 10.261 1.00 93.94 104 ALA A C 1
ATOM 782 O O . ALA A 1 104 ? -20.540 -0.198 9.671 1.00 93.94 104 ALA A O 1
ATOM 783 N N . LEU A 1 105 ? -19.720 -1.961 10.778 1.00 95.88 105 LEU A N 1
ATOM 784 C CA . LEU A 1 105 ? -20.949 -2.756 10.667 1.00 95.88 105 LEU A CA 1
ATOM 785 C C . LEU A 1 105 ? -22.109 -2.192 11.491 1.00 95.88 105 LEU A C 1
ATOM 787 O O . LEU A 1 105 ? -23.261 -2.446 11.146 1.00 95.88 105 LEU A O 1
ATOM 791 N N . ALA A 1 106 ? -21.838 -1.375 12.511 1.00 94.25 106 ALA A N 1
ATOM 792 C CA . ALA A 1 106 ? -22.877 -0.592 13.172 1.00 94.25 106 ALA A CA 1
ATOM 793 C C . ALA A 1 106 ? -23.503 0.455 12.228 1.00 94.25 106 ALA A C 1
ATOM 795 O O . ALA A 1 106 ? -24.678 0.772 12.364 1.00 94.25 106 ALA A O 1
ATOM 796 N N . VAL A 1 107 ? -22.747 0.951 11.242 1.00 94.81 107 VAL A N 1
ATOM 797 C CA . VAL A 1 107 ? -23.218 1.940 10.258 1.00 94.81 107 VAL A CA 1
ATOM 798 C C . VAL A 1 107 ? -23.839 1.278 9.031 1.00 94.81 107 VAL A C 1
ATOM 800 O O . VAL A 1 107 ? -24.882 1.721 8.569 1.00 94.81 107 VAL A O 1
ATOM 803 N N . VAL A 1 108 ? -23.209 0.235 8.483 1.00 96.44 108 VAL A N 1
ATOM 804 C CA . VAL A 1 108 ? -23.575 -0.330 7.166 1.00 96.44 108 VAL A CA 1
ATOM 805 C C . VAL A 1 108 ? -23.843 -1.833 7.184 1.00 96.44 108 VAL A C 1
ATOM 807 O O . VAL A 1 108 ? -23.843 -2.468 6.134 1.00 96.44 108 VAL A O 1
ATOM 810 N N . GLY A 1 109 ? -24.069 -2.443 8.345 1.00 95.00 109 GLY A N 1
ATOM 811 C CA . GLY A 1 109 ? -24.226 -3.895 8.466 1.00 95.00 109 GLY A CA 1
ATOM 812 C C . GLY A 1 109 ? -25.323 -4.491 7.573 1.00 95.00 109 GLY A C 1
ATOM 813 O O . GLY A 1 109 ? -25.139 -5.580 7.030 1.00 95.00 109 GLY A O 1
ATOM 814 N N . GLN A 1 110 ? -26.436 -3.782 7.351 1.00 94.94 110 GLN A N 1
ATOM 815 C CA . GLN A 1 110 ? -27.509 -4.241 6.453 1.00 94.94 110 GLN A CA 1
ATOM 816 C C . GLN A 1 110 ? -27.092 -4.310 4.976 1.00 94.94 110 GLN A C 1
ATOM 818 O O . GLN A 1 110 ? -27.711 -5.043 4.205 1.00 94.94 110 GLN A O 1
ATOM 823 N N . ALA A 1 111 ? -26.020 -3.616 4.585 1.00 95.75 111 ALA A N 1
ATOM 824 C CA . ALA A 1 111 ? -25.480 -3.647 3.229 1.00 95.75 111 ALA A CA 1
ATOM 825 C C . ALA A 1 111 ? -24.742 -4.959 2.899 1.00 95.75 111 ALA A C 1
ATOM 827 O O . ALA A 1 111 ? -24.315 -5.150 1.765 1.00 95.75 111 ALA A O 1
ATOM 828 N N . PHE A 1 112 ? -24.596 -5.877 3.863 1.00 96.19 112 PHE A N 1
ATOM 829 C CA . PHE A 1 112 ? -23.846 -7.119 3.694 1.00 96.19 112 PHE A CA 1
ATOM 830 C C . PHE A 1 112 ? -24.710 -8.364 3.939 1.00 96.19 112 PHE A C 1
ATOM 832 O O . PHE A 1 112 ? -25.423 -8.504 4.944 1.00 96.19 112 PHE A O 1
ATOM 839 N N . ARG A 1 113 ? -24.611 -9.322 3.011 1.00 94.06 113 ARG A N 1
ATOM 840 C CA . ARG A 1 113 ? -25.191 -10.664 3.166 1.00 94.06 113 ARG A CA 1
ATOM 841 C C . ARG A 1 113 ? -24.287 -11.530 4.034 1.00 94.06 113 ARG A C 1
ATOM 843 O O . ARG A 1 113 ? -23.073 -11.417 3.902 1.00 94.06 113 ARG A O 1
ATOM 850 N N . PRO A 1 114 ? -24.828 -12.394 4.894 1.00 93.06 114 PRO A N 1
ATOM 851 C CA . PRO A 1 114 ? -23.999 -13.377 5.562 1.00 93.06 114 PRO A CA 1
ATOM 852 C C . PRO A 1 114 ? -23.574 -14.464 4.557 1.00 93.06 114 PRO A C 1
ATOM 854 O O . PRO A 1 114 ? -24.277 -14.715 3.578 1.00 93.06 114 PRO A O 1
ATOM 857 N N . VAL A 1 115 ? -22.407 -15.069 4.771 1.00 86.88 115 VAL A N 1
ATOM 858 C CA . VAL A 1 115 ? -21.787 -15.992 3.799 1.00 86.88 115 VAL A CA 1
ATOM 859 C C . VAL A 1 115 ? -22.191 -17.441 4.072 1.00 86.88 115 VAL A C 1
ATOM 861 O O . VAL A 1 115 ? -22.712 -18.124 3.198 1.00 86.88 115 VAL A O 1
ATOM 864 N N . ALA A 1 116 ? -21.957 -17.912 5.298 1.00 83.56 116 ALA A N 1
ATOM 865 C CA . ALA A 1 116 ? -22.318 -19.249 5.758 1.00 83.56 116 ALA A CA 1
ATOM 866 C C . ALA A 1 116 ? -22.812 -19.163 7.209 1.00 83.56 116 ALA A C 1
ATOM 868 O O . ALA A 1 116 ? -22.063 -18.748 8.097 1.00 83.56 116 ALA A O 1
ATOM 869 N N . GLY A 1 117 ? -24.078 -19.519 7.445 1.00 84.00 117 GLY A N 1
ATOM 870 C CA . GLY A 1 117 ? -24.769 -19.163 8.692 1.00 84.00 117 GLY A CA 1
ATOM 871 C C . GLY A 1 117 ? -24.919 -17.644 8.816 1.00 84.00 117 GLY A C 1
ATOM 872 O O . GLY A 1 117 ? -25.071 -16.975 7.802 1.00 84.00 117 GLY A O 1
ATOM 873 N N . ASP A 1 118 ? -24.802 -17.093 10.027 1.00 89.88 118 ASP A N 1
ATOM 874 C CA . ASP A 1 118 ? -24.850 -15.642 10.292 1.00 89.88 118 ASP A CA 1
ATOM 875 C C . ASP A 1 118 ? -23.462 -14.971 10.279 1.00 89.88 118 ASP A C 1
ATOM 877 O O . ASP A 1 118 ? -23.225 -13.980 10.967 1.00 89.88 118 ASP A O 1
ATOM 881 N N . ARG A 1 119 ? -22.500 -15.515 9.526 1.00 94.00 119 ARG A N 1
ATOM 882 C CA . ARG A 1 119 ? -21.109 -15.030 9.516 1.00 94.00 119 ARG A CA 1
ATOM 883 C C . ARG A 1 119 ? -20.854 -13.933 8.485 1.00 94.00 119 ARG A C 1
ATOM 885 O O . ARG A 1 119 ? -21.328 -14.015 7.351 1.00 94.00 119 ARG A O 1
ATOM 892 N N . PHE A 1 120 ? -20.041 -12.950 8.863 1.00 94.56 120 PHE A N 1
ATOM 893 C CA . PHE A 1 120 ? -19.586 -11.848 8.019 1.00 94.56 120 PHE A CA 1
ATOM 894 C C . PHE A 1 120 ? -18.341 -12.186 7.193 1.00 94.56 120 PHE A C 1
ATOM 896 O O . PHE A 1 120 ? -18.285 -11.798 6.025 1.00 94.56 120 PHE A O 1
ATOM 903 N N . VAL A 1 121 ? -17.365 -12.887 7.792 1.00 93.38 121 VAL A N 1
ATOM 904 C CA . VAL A 1 121 ? -16.079 -13.273 7.177 1.00 93.38 121 VAL A CA 1
ATOM 905 C C . VAL A 1 121 ? -15.313 -12.071 6.591 1.00 93.38 121 VAL A C 1
ATOM 907 O O . VAL A 1 121 ? -15.238 -11.878 5.379 1.00 93.38 121 VAL A O 1
ATOM 910 N N 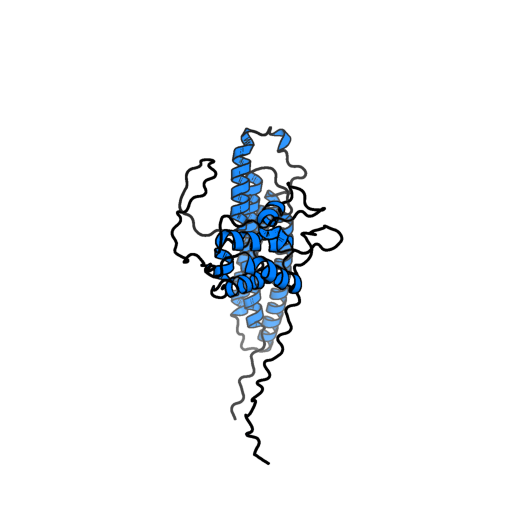. ALA A 1 122 ? -14.726 -11.242 7.462 1.00 91.62 122 ALA A N 1
ATOM 911 C CA . ALA A 1 122 ? -14.117 -9.960 7.080 1.00 91.62 122 ALA A CA 1
ATOM 912 C C . ALA A 1 122 ? -12.982 -10.055 6.039 1.00 91.62 122 ALA A C 1
ATOM 914 O O . ALA A 1 122 ? -12.794 -9.107 5.275 1.00 91.62 122 ALA A O 1
ATOM 915 N N . ASP A 1 123 ? -12.262 -11.178 5.994 1.00 88.62 123 ASP A N 1
ATOM 916 C CA . ASP A 1 123 ? -11.113 -11.389 5.102 1.00 88.62 123 ASP A CA 1
ATOM 917 C C . ASP A 1 123 ? -11.500 -11.896 3.706 1.00 88.62 123 ASP A C 1
ATOM 919 O O . ASP A 1 123 ? -10.664 -11.922 2.805 1.00 88.62 123 ASP A O 1
ATOM 923 N N . GLN A 1 124 ? -12.762 -12.283 3.489 1.00 92.06 124 GLN A N 1
ATOM 924 C CA . GLN A 1 124 ? -13.216 -12.714 2.168 1.00 92.06 124 GLN A CA 1
ATOM 925 C C . GLN A 1 124 ? -13.204 -11.531 1.189 1.00 92.06 124 GLN A C 1
ATOM 927 O O . GLN A 1 124 ? -13.530 -10.399 1.555 1.00 92.06 124 GLN A O 1
ATOM 932 N N . ILE A 1 125 ? -12.841 -11.803 -0.067 1.00 92.06 125 ILE A N 1
ATOM 933 C CA . ILE A 1 125 ? -12.842 -10.814 -1.151 1.00 92.06 125 ILE A CA 1
ATOM 934 C C . ILE A 1 125 ? -14.269 -10.301 -1.382 1.00 92.06 125 ILE A C 1
ATOM 936 O O . ILE A 1 125 ? -15.222 -11.077 -1.448 1.00 92.06 125 ILE A O 1
ATOM 940 N N . PHE A 1 126 ? -14.408 -8.985 -1.497 1.00 93.12 126 PHE A N 1
ATOM 941 C CA . PHE A 1 126 ? -15.661 -8.304 -1.780 1.00 93.12 126 PHE A CA 1
ATOM 942 C C . PHE A 1 126 ? -15.964 -8.376 -3.278 1.00 93.12 126 PHE A C 1
ATOM 944 O O . PHE A 1 126 ? -15.212 -7.861 -4.111 1.00 93.12 126 PHE A O 1
ATOM 951 N N . SER A 1 127 ? -17.048 -9.069 -3.615 1.00 91.38 127 SER A N 1
ATOM 952 C CA . SER A 1 127 ? -17.416 -9.349 -5.000 1.00 91.38 127 SER A CA 1
ATOM 953 C C . SER A 1 127 ? -18.232 -8.208 -5.630 1.00 91.38 127 SER A C 1
ATOM 955 O O . SER A 1 127 ? -18.857 -7.420 -4.914 1.00 91.38 127 SER A O 1
ATOM 957 N N . PRO A 1 128 ? -18.284 -8.121 -6.971 1.00 91.25 128 PRO A N 1
ATOM 958 C CA . PRO A 1 128 ? -19.179 -7.191 -7.664 1.00 91.25 128 PRO A CA 1
ATOM 959 C C . PRO A 1 128 ? -20.658 -7.398 -7.302 1.00 91.25 128 PRO A C 1
ATOM 961 O O . PRO A 1 128 ? -21.404 -6.428 -7.179 1.00 91.25 128 PRO A O 1
ATOM 964 N N . ASP A 1 129 ? -21.074 -8.645 -7.067 1.00 91.62 129 ASP A N 1
ATOM 965 C CA . ASP A 1 129 ? -22.440 -8.969 -6.644 1.00 91.62 129 ASP A CA 1
ATOM 966 C C . ASP A 1 129 ? -22.739 -8.442 -5.235 1.00 91.62 129 ASP A C 1
ATOM 968 O O . ASP A 1 129 ? -23.823 -7.906 -4.980 1.00 91.62 129 ASP A O 1
ATOM 972 N N . ASP A 1 130 ? -21.770 -8.542 -4.318 1.00 93.06 130 ASP A N 1
ATOM 973 C CA . ASP A 1 130 ? -21.886 -7.945 -2.986 1.00 93.06 130 ASP A CA 1
ATOM 974 C C . ASP A 1 130 ? -21.959 -6.413 -3.065 1.00 93.06 130 ASP A C 1
ATOM 976 O O . ASP A 1 130 ? -22.734 -5.803 -2.328 1.00 93.06 130 ASP A O 1
ATOM 980 N N . LEU A 1 131 ? -21.200 -5.785 -3.971 1.00 94.00 131 LEU A N 1
ATOM 981 C CA . LEU A 1 131 ? -21.247 -4.339 -4.205 1.00 94.00 131 LEU A CA 1
ATOM 982 C C . LEU A 1 131 ? -22.622 -3.893 -4.721 1.00 94.00 131 LEU A C 1
ATOM 984 O O . LEU A 1 131 ? -23.217 -2.956 -4.182 1.00 94.00 131 LEU A O 1
ATOM 988 N N . ALA A 1 132 ? -23.153 -4.586 -5.731 1.00 92.31 132 ALA A N 1
ATOM 989 C CA . ALA A 1 132 ? -24.478 -4.312 -6.278 1.00 92.31 132 ALA A CA 1
ATOM 990 C C . ALA A 1 132 ? -25.563 -4.458 -5.200 1.00 92.31 132 ALA A C 1
ATOM 992 O O . ALA A 1 132 ? -26.442 -3.599 -5.065 1.00 92.31 132 ALA A O 1
ATOM 993 N N . PHE A 1 133 ? -25.470 -5.508 -4.380 1.00 93.94 133 PHE A N 1
ATOM 994 C CA . PHE A 1 133 ? -26.360 -5.687 -3.241 1.00 93.94 133 PHE A CA 1
ATOM 995 C C . PHE A 1 133 ? -26.226 -4.549 -2.222 1.00 93.94 133 PHE A C 1
ATOM 997 O O . PHE A 1 133 ? -27.243 -3.967 -1.839 1.00 93.94 133 PHE A O 1
ATOM 1004 N N . ALA A 1 134 ? -25.004 -4.184 -1.828 1.00 94.56 134 ALA A N 1
ATOM 1005 C CA . ALA A 1 134 ? -24.752 -3.117 -0.865 1.00 94.56 134 ALA A CA 1
ATOM 1006 C C . ALA A 1 134 ? -25.397 -1.794 -1.304 1.00 94.56 134 ALA A C 1
ATOM 1008 O O . ALA A 1 134 ? -26.089 -1.151 -0.514 1.00 94.56 134 ALA A O 1
ATOM 1009 N N . PHE A 1 135 ? -25.269 -1.418 -2.578 1.00 92.31 135 PHE A N 1
ATOM 1010 C CA . PHE A 1 135 ? -25.904 -0.208 -3.108 1.00 92.31 135 PHE A CA 1
ATOM 1011 C C . PHE A 1 135 ? -27.416 -0.317 -3.289 1.00 92.31 135 PHE A C 1
ATOM 1013 O O . PHE A 1 135 ? -28.108 0.701 -3.185 1.00 92.31 135 PHE A O 1
ATOM 1020 N N . SER A 1 136 ? -27.952 -1.515 -3.528 1.00 92.12 136 SER A N 1
ATOM 1021 C CA . SER A 1 136 ? -29.405 -1.726 -3.532 1.00 92.12 136 SER A CA 1
ATOM 1022 C C . SER A 1 136 ? -30.015 -1.529 -2.141 1.00 92.12 136 SER A C 1
ATOM 1024 O O . SER A 1 136 ? -31.120 -1.008 -2.035 1.00 92.12 136 SER A O 1
ATOM 1026 N N . MET A 1 137 ? -29.266 -1.870 -1.086 1.00 92.38 137 MET A N 1
ATOM 1027 C CA . MET A 1 137 ? -29.684 -1.691 0.304 1.00 92.38 137 MET A CA 1
ATOM 1028 C C . MET A 1 137 ? -29.501 -0.250 0.777 1.00 92.38 137 MET A C 1
ATOM 1030 O O . MET A 1 137 ? -30.412 0.318 1.365 1.00 92.38 137 MET A O 1
ATOM 1034 N N . LEU A 1 138 ? -28.342 0.360 0.511 1.00 87.88 138 LEU A N 1
ATOM 1035 C CA . LEU A 1 138 ? -28.032 1.716 0.981 1.00 87.88 138 LEU A CA 1
ATOM 1036 C C . LEU A 1 138 ? -28.749 2.809 0.181 1.00 87.88 138 LEU A C 1
ATOM 1038 O O . LEU A 1 138 ? -29.050 3.862 0.732 1.00 87.88 138 LEU A O 1
ATOM 1042 N N . GLY A 1 139 ? -29.035 2.578 -1.103 1.00 80.75 139 GLY A N 1
ATOM 1043 C CA . GLY A 1 139 ? -29.648 3.577 -1.983 1.00 80.75 139 GLY A CA 1
ATOM 1044 C C . GLY A 1 139 ? -30.980 4.136 -1.462 1.00 80.75 139 GLY A C 1
ATOM 1045 O O . GLY A 1 139 ? -31.091 5.349 -1.343 1.00 80.75 139 GLY A O 1
ATOM 1046 N N . PRO A 1 140 ? -31.976 3.297 -1.119 1.00 80.44 140 PRO A N 1
ATOM 1047 C CA . PRO A 1 140 ? -33.255 3.758 -0.566 1.00 80.44 140 PRO A CA 1
ATOM 1048 C C . PRO A 1 140 ? -33.146 4.398 0.823 1.00 80.44 140 PRO A C 1
ATOM 1050 O O . PRO A 1 140 ? -34.035 5.142 1.226 1.00 80.44 140 PRO A O 1
ATOM 1053 N N . LEU A 1 141 ? -32.089 4.068 1.567 1.00 76.75 141 LEU A N 1
ATOM 1054 C CA . LEU A 1 141 ? -31.887 4.503 2.947 1.00 76.75 141 LEU A CA 1
ATOM 1055 C C . LEU A 1 141 ? -31.189 5.864 3.044 1.00 76.75 141 LEU A C 1
ATOM 1057 O O . LEU A 1 141 ? -31.202 6.477 4.108 1.00 76.75 141 LEU A O 1
ATOM 1061 N N . LEU A 1 142 ? -30.593 6.333 1.947 1.00 77.12 142 LEU A N 1
ATOM 1062 C CA . LEU A 1 142 ? -29.905 7.614 1.874 1.00 77.12 142 LEU A CA 1
ATOM 1063 C C . LEU A 1 142 ? -30.674 8.584 0.967 1.00 77.12 142 LEU A C 1
ATOM 1065 O O . LEU A 1 142 ? -31.037 8.216 -0.152 1.00 77.12 142 LEU A O 1
ATOM 1069 N N . PRO A 1 143 ? -30.913 9.832 1.407 1.00 67.56 143 PRO A N 1
ATOM 1070 C CA . PRO A 1 143 ? -31.593 10.825 0.588 1.00 67.56 143 PRO A CA 1
ATOM 1071 C C . PRO A 1 143 ? -30.894 11.048 -0.761 1.00 67.56 143 PRO A C 1
ATOM 1073 O O . PRO A 1 143 ? -29.689 11.289 -0.822 1.00 67.56 143 PRO A O 1
ATOM 1076 N N . ALA A 1 144 ? -31.666 11.055 -1.851 1.00 61.78 144 ALA A N 1
ATOM 1077 C CA . ALA A 1 144 ? -31.156 11.282 -3.209 1.00 61.78 144 ALA A CA 1
ATOM 1078 C C . ALA A 1 144 ? -30.556 12.689 -3.426 1.00 61.78 144 ALA A C 1
ATOM 1080 O O . ALA A 1 144 ? -29.865 12.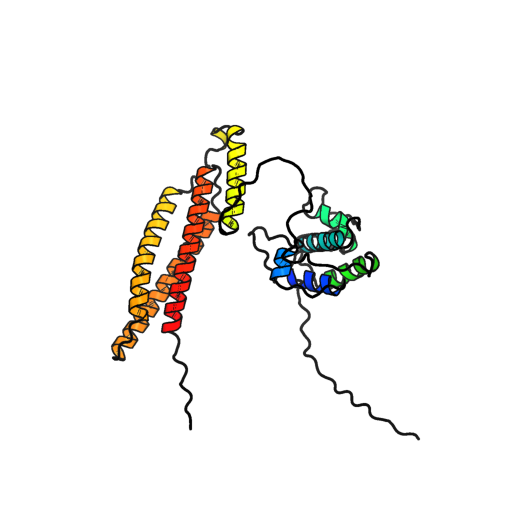921 -4.413 1.00 61.78 144 ALA A O 1
ATOM 1081 N N . SER A 1 145 ? -30.818 13.631 -2.515 1.00 57.16 145 SER A N 1
ATOM 1082 C CA . SER A 1 145 ? -30.249 14.984 -2.518 1.00 57.16 145 SER A CA 1
ATOM 1083 C C . SER A 1 145 ? -28.812 15.048 -1.996 1.00 57.16 145 SER A C 1
ATOM 1085 O O . SER A 1 145 ? -28.191 16.108 -2.067 1.00 57.16 145 SER A O 1
ATOM 1087 N N . LEU A 1 146 ? -28.285 13.952 -1.443 1.00 59.41 146 LEU A N 1
ATOM 1088 C CA . LEU A 1 146 ? -26.927 13.903 -0.923 1.00 59.41 146 LEU A CA 1
ATOM 1089 C C . LEU A 1 146 ? -25.946 13.687 -2.067 1.00 59.41 146 LEU A C 1
ATOM 1091 O O . LEU A 1 146 ? -26.066 12.744 -2.847 1.00 59.41 146 LEU A O 1
ATOM 1095 N N . SER A 1 147 ? -24.964 14.578 -2.148 1.00 65.94 147 SER A N 1
ATOM 1096 C CA . SER A 1 147 ? -23.859 14.451 -3.086 1.00 65.94 147 SER A CA 1
ATOM 1097 C C . SER A 1 147 ? -22.582 14.151 -2.334 1.00 65.94 147 SER A C 1
ATOM 1099 O O . SER A 1 147 ? -22.247 14.852 -1.374 1.00 65.94 147 SER A O 1
ATOM 1101 N N . LEU A 1 148 ? -21.830 13.157 -2.799 1.00 66.81 148 LEU A N 1
ATOM 1102 C CA . LEU A 1 148 ? -20.497 12.895 -2.274 1.00 66.81 148 LEU A CA 1
ATOM 1103 C C . LEU A 1 148 ? -19.545 13.991 -2.780 1.00 66.81 148 LEU A C 1
ATOM 1105 O O . LEU A 1 148 ? -18.843 13.826 -3.773 1.00 66.81 148 LEU A O 1
ATOM 1109 N N . ARG A 1 149 ? -19.559 15.159 -2.127 1.00 59.44 149 ARG A N 1
ATOM 1110 C CA . ARG A 1 149 ? -18.628 16.248 -2.434 1.00 59.44 149 ARG A CA 1
ATOM 1111 C C . ARG A 1 149 ? -17.277 15.976 -1.777 1.00 59.44 149 ARG A C 1
ATOM 1113 O O . ARG A 1 149 ? -17.145 15.927 -0.545 1.00 59.44 149 ARG A O 1
ATOM 1120 N N . LEU A 1 150 ? -16.267 15.827 -2.627 1.00 55.00 150 LEU A N 1
ATOM 1121 C CA . LEU A 1 150 ? -14.873 16.000 -2.248 1.00 55.00 150 LEU A CA 1
ATOM 1122 C C . LEU A 1 150 ? -14.693 17.418 -1.678 1.00 55.00 150 LEU A C 1
ATOM 1124 O O . LEU A 1 150 ? -15.286 18.363 -2.208 1.00 55.00 150 LEU A O 1
ATOM 1128 N N . PRO A 1 151 ? -13.932 17.593 -0.586 1.00 51.09 151 PRO A N 1
ATOM 1129 C CA . PRO A 1 151 ? -13.522 18.935 -0.207 1.00 51.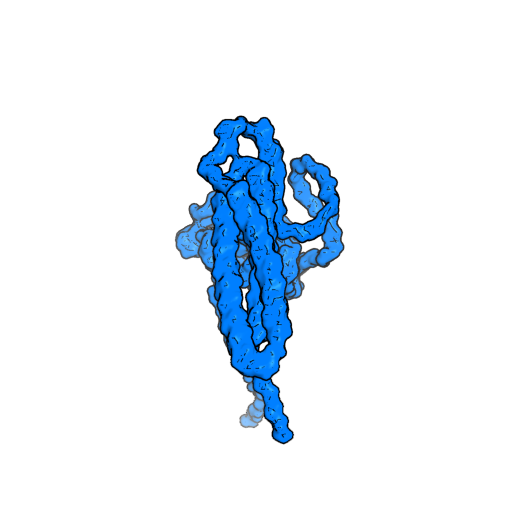09 151 PRO A CA 1
ATOM 1130 C C . PRO A 1 151 ? -12.600 19.473 -1.319 1.00 51.09 151 PRO A C 1
ATOM 1132 O O . PRO A 1 151 ? -11.851 18.684 -1.902 1.00 51.09 151 PRO A O 1
ATOM 1135 N N . PRO A 1 152 ? -12.639 20.774 -1.657 1.00 40.31 152 PRO A N 1
ATOM 1136 C CA . PRO A 1 152 ? -11.641 21.330 -2.561 1.00 40.31 152 PRO A CA 1
ATOM 1137 C C . PRO A 1 152 ? -10.247 21.111 -1.960 1.00 40.31 152 PRO A C 1
ATOM 1139 O O . PRO A 1 152 ? -10.088 21.168 -0.740 1.00 40.31 152 PRO A O 1
ATOM 1142 N N . ALA A 1 153 ? -9.251 20.871 -2.817 1.00 42.69 153 ALA A N 1
ATOM 1143 C CA . ALA A 1 153 ? -7.863 20.602 -2.423 1.00 42.69 153 ALA A CA 1
ATOM 1144 C C . ALA A 1 153 ? -7.233 21.709 -1.544 1.00 42.69 153 ALA A C 1
ATOM 1146 O O . ALA A 1 153 ? -6.239 21.452 -0.875 1.00 42.69 153 ALA A O 1
ATOM 1147 N N . ASP A 1 154 ? -7.867 22.888 -1.483 1.00 34.31 154 ASP A N 1
ATOM 1148 C CA . ASP A 1 154 ? -7.471 24.052 -0.680 1.00 34.31 154 ASP A CA 1
ATOM 1149 C C . ASP A 1 154 ? -8.465 24.404 0.452 1.00 34.31 154 ASP A C 1
ATOM 1151 O O . ASP A 1 154 ? -8.492 25.537 0.934 1.00 34.31 154 ASP A O 1
ATOM 1155 N N . ALA A 1 155 ? -9.315 23.469 0.898 1.00 33.97 155 ALA A N 1
ATOM 1156 C CA . ALA A 1 155 ? -10.097 23.677 2.118 1.00 33.97 155 ALA A CA 1
ATOM 1157 C C . ALA A 1 155 ? -9.177 23.606 3.342 1.00 33.97 155 ALA A C 1
ATOM 1159 O O . ALA A 1 155 ? -8.927 22.543 3.911 1.00 33.97 155 ALA A O 1
ATOM 1160 N N . ASP A 1 156 ? -8.688 24.787 3.697 1.00 33.09 156 ASP A N 1
ATOM 1161 C CA . ASP A 1 156 ? -7.940 25.126 4.891 1.00 33.09 156 ASP A CA 1
ATOM 1162 C C . ASP A 1 156 ? -8.395 24.317 6.120 1.00 33.09 156 ASP A C 1
ATOM 1164 O O . ASP A 1 156 ? -9.581 24.198 6.448 1.00 33.09 156 ASP A O 1
ATOM 1168 N N . LEU A 1 157 ? -7.397 23.749 6.790 1.00 47.53 157 LEU A N 1
ATOM 1169 C CA . LEU A 1 157 ? -7.476 22.995 8.032 1.00 47.53 157 LEU A CA 1
ATOM 1170 C C . LEU A 1 157 ? -8.225 23.794 9.103 1.00 47.53 157 LEU A C 1
ATOM 1172 O O . LEU A 1 157 ? -7.616 24.606 9.795 1.00 47.53 157 LEU A O 1
ATOM 1176 N N . LYS A 1 158 ? -9.528 23.551 9.272 1.00 37.47 158 LYS A N 1
ATOM 1177 C CA . LYS A 1 158 ? -10.305 23.873 10.485 1.00 37.47 158 LYS A CA 1
ATOM 1178 C C . LYS A 1 158 ? -11.716 23.288 10.396 1.00 37.47 158 LYS A C 1
ATOM 1180 O O . LYS A 1 158 ? -12.692 23.984 10.146 1.00 37.47 158 LYS A O 1
ATOM 1185 N N . ALA A 1 159 ? -11.834 21.997 10.671 1.00 31.25 159 ALA A N 1
ATOM 1186 C CA . ALA A 1 159 ? -13.049 21.457 11.268 1.00 31.25 159 ALA A CA 1
ATOM 1187 C C . ALA A 1 159 ? -12.640 20.352 12.239 1.00 31.25 159 ALA A C 1
ATOM 1189 O O . ALA A 1 159 ? -12.065 19.331 11.872 1.00 31.25 159 ALA A O 1
ATOM 1190 N N . GLU A 1 160 ? -12.840 20.667 13.509 1.00 32.47 160 GLU A N 1
ATOM 1191 C CA . GLU A 1 160 ? -12.423 19.919 14.676 1.00 32.47 160 GLU A CA 1
ATOM 1192 C C . GLU A 1 160 ? -13.073 18.533 14.735 1.00 32.47 160 GLU A C 1
ATOM 1194 O O . GLU A 1 160 ? -14.291 18.400 14.711 1.00 32.47 160 GLU A O 1
ATOM 1199 N N . MET A 1 161 ? -12.261 17.512 15.003 1.00 30.42 161 MET A N 1
ATOM 1200 C CA . MET A 1 161 ? -12.586 16.621 16.111 1.00 30.42 161 MET A CA 1
ATOM 1201 C C . MET A 1 161 ? -11.313 16.324 16.896 1.00 30.42 161 MET A C 1
ATOM 1203 O O . MET A 1 161 ? -10.586 15.358 16.675 1.00 30.42 161 MET A O 1
ATOM 1207 N N . ARG A 1 162 ? -11.041 17.246 17.822 1.00 29.41 162 ARG A N 1
ATOM 1208 C CA . ARG A 1 162 ? -10.187 17.031 18.984 1.00 29.41 162 ARG A CA 1
ATOM 1209 C C . ARG A 1 162 ? -10.789 15.902 19.823 1.00 29.41 162 ARG A C 1
ATOM 1211 O O . ARG A 1 162 ? -11.835 16.086 20.434 1.00 29.41 162 ARG A O 1
ATOM 1218 N N . ILE A 1 163 ? -10.073 14.792 19.947 1.00 30.83 163 ILE A N 1
ATOM 1219 C CA . ILE A 1 163 ? -9.992 14.102 21.236 1.00 30.83 163 ILE A CA 1
ATOM 1220 C C . ILE A 1 163 ? -8.661 14.557 21.828 1.00 30.83 163 ILE A C 1
ATOM 1222 O O . ILE A 1 163 ? -7.591 14.241 21.315 1.00 30.83 163 ILE A O 1
ATOM 1226 N N . GLY A 1 164 ? -8.747 15.442 22.821 1.00 35.19 164 GLY A N 1
ATOM 1227 C CA . GLY A 1 164 ? -7.606 16.166 23.362 1.00 35.19 164 GLY A CA 1
ATOM 1228 C C . GLY A 1 164 ? -6.661 15.276 24.160 1.00 35.19 164 GLY A C 1
ATOM 1229 O O . GLY A 1 164 ? -7.021 14.784 25.223 1.00 35.19 164 GLY A O 1
ATOM 1230 N N . LEU A 1 165 ? -5.419 15.177 23.694 1.00 34.53 165 LEU A N 1
ATOM 1231 C CA . LEU A 1 165 ? -4.238 14.988 24.533 1.00 34.53 165 LEU A CA 1
ATOM 1232 C C . LEU A 1 165 ? -3.202 16.006 24.040 1.00 34.53 165 LEU A C 1
ATOM 1234 O O . LEU A 1 165 ? -2.686 15.894 22.931 1.00 34.53 165 LEU A O 1
ATOM 1238 N N . GLY A 1 166 ? -3.017 17.080 24.807 1.00 34.34 166 GLY A N 1
ATOM 1239 C CA . GLY A 1 166 ? -2.301 18.278 24.370 1.00 34.34 166 GLY A CA 1
ATOM 1240 C C . GLY A 1 166 ? -0.816 18.052 24.088 1.00 34.34 166 GLY A C 1
ATOM 1241 O O . GLY A 1 166 ? -0.095 17.564 24.950 1.00 34.34 166 GLY A O 1
ATOM 1242 N N . PHE A 1 167 ? -0.362 18.502 22.917 1.00 31.69 167 PHE A N 1
ATOM 1243 C CA . PHE A 1 167 ? 1.035 18.813 22.601 1.00 31.69 167 PHE A CA 1
ATOM 1244 C C . PHE A 1 167 ? 1.063 19.989 21.601 1.00 31.69 167 PHE A C 1
ATOM 1246 O O . PHE A 1 167 ? 0.184 20.048 20.740 1.00 31.69 167 PHE A O 1
ATOM 1253 N N . PRO A 1 168 ? 2.002 20.947 21.716 1.00 39.34 168 PRO A N 1
ATOM 1254 C CA . PRO A 1 168 ? 2.085 22.082 20.802 1.00 39.34 168 PRO A CA 1
ATOM 1255 C C . PRO A 1 168 ? 2.741 21.687 19.472 1.00 39.34 168 PRO A C 1
ATOM 1257 O O . PRO A 1 168 ? 3.716 20.936 19.449 1.00 39.34 168 PRO A O 1
ATOM 1260 N N . ASP A 1 169 ? 2.213 22.245 18.381 1.00 32.03 169 ASP A N 1
ATOM 1261 C CA . ASP A 1 169 ? 2.748 22.124 17.024 1.00 32.03 169 ASP A CA 1
ATOM 1262 C C . ASP A 1 169 ? 4.133 22.774 16.897 1.00 32.03 169 ASP A C 1
ATOM 1264 O O . ASP A 1 169 ? 4.339 23.924 17.298 1.00 32.03 169 ASP A O 1
ATOM 1268 N N . ARG A 1 170 ? 5.069 22.066 16.252 1.00 33.84 170 ARG A N 1
ATOM 1269 C CA . ARG A 1 170 ? 6.255 22.672 15.635 1.00 33.84 170 ARG A CA 1
ATOM 1270 C C . ARG A 1 170 ? 6.172 22.517 14.122 1.00 33.84 170 ARG A C 1
ATOM 1272 O O . ARG A 1 170 ? 6.191 21.417 13.582 1.00 33.84 170 ARG A O 1
ATOM 1279 N N . SER A 1 171 ? 6.080 23.671 13.480 1.00 38.41 171 SER A N 1
ATOM 1280 C CA . SER A 1 171 ? 6.059 23.903 12.047 1.00 38.41 171 SER A CA 1
ATOM 1281 C C . SER A 1 171 ? 7.400 23.597 11.366 1.00 38.41 171 SER A C 1
ATOM 1283 O O . SER A 1 171 ? 8.467 23.876 11.907 1.00 38.41 171 SER A O 1
ATOM 1285 N N . GLY A 1 172 ? 7.305 23.118 10.120 1.00 43.41 172 GLY A N 1
ATOM 1286 C CA . GLY A 1 172 ? 8.271 23.388 9.049 1.00 43.41 172 GLY A CA 1
ATOM 1287 C C . GLY A 1 172 ? 9.434 22.405 8.874 1.00 43.41 172 GLY A C 1
ATOM 1288 O O . GLY A 1 172 ? 10.531 22.659 9.359 1.00 43.41 172 GLY A O 1
ATOM 1289 N N . ALA A 1 173 ? 9.239 21.353 8.067 1.00 29.44 173 ALA A N 1
ATOM 1290 C CA . ALA A 1 173 ? 10.319 20.640 7.367 1.00 29.44 173 ALA A CA 1
ATOM 1291 C C . ALA A 1 173 ? 9.775 19.906 6.111 1.00 29.44 173 ALA A C 1
ATOM 1293 O O . ALA A 1 173 ? 8.610 19.506 6.117 1.00 29.44 173 ALA A O 1
ATOM 1294 N N . PRO A 1 174 ? 10.575 19.747 5.032 1.00 33.31 174 PRO A N 1
ATOM 1295 C CA . PRO A 1 174 ? 10.126 19.261 3.716 1.00 33.31 174 PRO A CA 1
ATOM 1296 C C . PRO A 1 174 ? 9.787 17.752 3.717 1.00 33.31 174 PRO A C 1
ATOM 1298 O O . PRO A 1 174 ? 10.124 17.055 4.680 1.00 33.31 174 PRO A O 1
ATOM 1301 N N . PRO A 1 175 ? 9.120 17.220 2.667 1.00 36.19 175 PRO A N 1
ATOM 1302 C CA . PRO A 1 175 ? 8.500 15.899 2.719 1.00 36.19 175 PRO A CA 1
ATOM 1303 C C . PRO A 1 175 ? 9.559 14.795 2.795 1.00 36.19 175 PRO A C 1
ATOM 1305 O O . PRO A 1 175 ? 10.300 14.541 1.848 1.00 36.19 175 PRO A O 1
ATOM 1308 N N . ARG A 1 176 ? 9.616 14.130 3.951 1.00 39.41 176 ARG A N 1
ATOM 1309 C CA . ARG A 1 176 ? 10.356 12.884 4.174 1.00 39.41 176 ARG A CA 1
ATOM 1310 C C . ARG A 1 176 ? 9.398 11.701 4.046 1.00 39.41 176 ARG A C 1
ATOM 1312 O O . ARG A 1 176 ? 8.219 11.804 4.372 1.00 39.41 176 ARG A O 1
ATOM 1319 N N . THR A 1 177 ? 9.917 10.592 3.540 1.00 38.81 177 THR A N 1
ATOM 1320 C CA . THR A 1 177 ? 9.197 9.355 3.211 1.00 38.81 177 THR A CA 1
ATOM 1321 C C . THR A 1 177 ? 8.262 8.870 4.338 1.00 38.81 177 THR A C 1
ATOM 1323 O O . THR A 1 177 ? 8.641 8.812 5.507 1.00 38.81 177 THR A O 1
ATOM 1326 N N . LEU A 1 178 ? 7.029 8.479 3.974 1.00 44.28 178 LEU A N 1
ATOM 1327 C CA . LEU A 1 178 ? 5.907 8.115 4.870 1.00 44.28 178 LEU A CA 1
ATOM 1328 C C . LEU A 1 178 ? 6.235 7.042 5.931 1.00 44.28 178 LEU A C 1
ATOM 1330 O O . LEU A 1 178 ? 5.664 7.049 7.017 1.00 44.28 178 LEU A O 1
ATOM 1334 N N . GLN A 1 179 ? 7.182 6.137 5.666 1.00 39.34 179 GLN A N 1
ATOM 1335 C CA . GLN A 1 179 ? 7.608 5.126 6.648 1.00 39.34 179 GLN A CA 1
ATOM 1336 C C . GLN A 1 179 ? 8.517 5.683 7.751 1.00 39.34 179 GLN A C 1
ATOM 1338 O O . GLN A 1 179 ? 8.505 5.155 8.861 1.00 39.34 179 GLN A O 1
ATOM 1343 N N . GLY A 1 180 ? 9.248 6.768 7.482 1.00 40.03 180 GLY A N 1
ATOM 1344 C CA . GLY A 1 180 ? 9.993 7.492 8.508 1.00 40.03 180 GLY A CA 1
ATOM 1345 C C . GLY A 1 180 ? 9.074 8.217 9.490 1.00 40.03 180 GLY A C 1
ATOM 1346 O O . GLY A 1 180 ? 9.437 8.355 10.648 1.00 40.03 180 GLY A O 1
ATOM 1347 N N . GLN A 1 181 ? 7.866 8.615 9.068 1.00 42.06 181 GLN A N 1
ATOM 1348 C CA . GLN A 1 181 ? 6.892 9.303 9.928 1.00 42.06 181 GLN A CA 1
ATOM 1349 C C . GLN A 1 181 ? 6.207 8.370 10.931 1.00 42.06 181 GLN A C 1
ATOM 1351 O O . GLN A 1 181 ? 6.038 8.753 12.084 1.00 42.06 181 GLN A O 1
ATOM 1356 N N . VAL A 1 182 ? 5.849 7.145 10.528 1.00 47.09 182 VAL A N 1
ATOM 1357 C CA . VAL A 1 182 ? 5.231 6.162 11.440 1.00 47.09 182 VAL A CA 1
ATOM 1358 C C . VAL A 1 182 ? 6.233 5.718 12.501 1.00 47.09 182 VAL A C 1
ATOM 1360 O O . VAL A 1 182 ? 5.932 5.755 13.687 1.00 47.09 182 VAL A O 1
ATOM 1363 N N . LEU A 1 183 ? 7.463 5.405 12.089 1.00 44.69 183 LEU A N 1
ATOM 1364 C CA . LEU A 1 183 ? 8.512 5.022 13.029 1.00 44.69 183 LEU A CA 1
ATOM 1365 C C . LEU A 1 183 ? 8.996 6.203 13.873 1.00 44.69 183 LEU A C 1
ATOM 1367 O O . LEU A 1 183 ? 9.268 6.001 15.045 1.00 44.69 183 LEU A O 1
ATOM 1371 N N . ALA A 1 184 ? 9.054 7.432 13.347 1.00 47.31 184 ALA A N 1
ATOM 1372 C CA . ALA A 1 184 ? 9.324 8.618 14.167 1.00 47.31 184 ALA A CA 1
ATOM 1373 C C . ALA A 1 184 ? 8.204 8.871 15.191 1.00 47.31 184 ALA A C 1
ATOM 1375 O O . ALA A 1 184 ? 8.492 9.211 16.333 1.00 47.31 184 ALA A O 1
ATOM 1376 N N . SER A 1 185 ? 6.940 8.634 14.823 1.00 55.91 185 SER A N 1
ATOM 1377 C CA . SER A 1 185 ? 5.799 8.720 15.741 1.00 55.91 185 SER A CA 1
ATOM 1378 C C . SER A 1 185 ? 5.855 7.648 16.834 1.00 55.91 185 SER A C 1
ATOM 1380 O O . SER A 1 185 ? 5.623 7.959 18.005 1.00 55.91 185 SER A O 1
ATOM 1382 N N . ASP A 1 186 ? 6.228 6.415 16.484 1.00 48.91 186 ASP A N 1
ATOM 1383 C CA . ASP A 1 186 ? 6.413 5.318 17.438 1.00 48.91 186 ASP A CA 1
ATOM 1384 C C . ASP A 1 186 ? 7.653 5.523 18.321 1.00 48.91 186 ASP A C 1
ATOM 1386 O O . ASP A 1 186 ? 7.591 5.270 19.522 1.00 48.91 186 ASP A O 1
ATOM 1390 N N . VAL A 1 187 ? 8.741 6.077 17.779 1.00 54.28 187 VAL A N 1
ATOM 1391 C CA . VAL A 1 187 ? 9.924 6.543 18.523 1.00 54.28 187 VAL A CA 1
ATOM 1392 C C . VAL A 1 187 ? 9.540 7.633 19.516 1.00 54.28 187 VAL A C 1
ATOM 1394 O O . VAL A 1 187 ? 9.914 7.542 20.679 1.00 54.28 187 VAL A O 1
ATOM 1397 N N . ASP A 1 188 ? 8.764 8.634 19.104 1.00 55.03 188 ASP A N 1
ATOM 1398 C CA . ASP A 1 188 ? 8.308 9.718 19.979 1.00 55.03 188 ASP A CA 1
ATOM 1399 C C . ASP A 1 188 ? 7.329 9.219 21.048 1.00 55.03 188 ASP A C 1
ATOM 1401 O O . ASP A 1 188 ? 7.250 9.768 22.152 1.00 55.03 188 ASP A O 1
ATOM 1405 N N . ARG A 1 189 ? 6.547 8.185 20.733 1.00 57.53 189 ARG A N 1
ATOM 1406 C CA . ARG A 1 189 ? 5.649 7.520 21.677 1.00 57.53 189 ARG A CA 1
ATOM 1407 C C . ARG A 1 189 ? 6.436 6.683 22.684 1.00 57.53 189 ARG A C 1
ATOM 1409 O O . ARG A 1 189 ? 6.181 6.791 23.880 1.00 57.53 189 ARG A O 1
ATOM 1416 N N . LEU A 1 190 ? 7.414 5.906 22.228 1.00 54.62 190 LEU A N 1
ATOM 1417 C CA . LEU A 1 190 ? 8.265 5.070 23.074 1.00 54.62 190 LEU A CA 1
ATOM 1418 C C . LEU A 1 190 ? 9.243 5.904 23.907 1.00 54.62 190 LEU A C 1
ATOM 1420 O O . LEU A 1 190 ? 9.431 5.598 25.076 1.00 54.62 190 LEU A O 1
ATOM 1424 N N . ALA A 1 191 ? 9.765 7.017 23.393 1.00 59.81 191 ALA A N 1
ATOM 1425 C CA . ALA A 1 191 ? 10.566 7.972 24.162 1.00 59.81 191 ALA A CA 1
ATOM 1426 C C . ALA A 1 191 ? 9.762 8.630 25.298 1.00 59.81 191 ALA A C 1
ATOM 1428 O O . ALA A 1 191 ? 10.306 8.894 26.368 1.00 59.81 191 ALA A O 1
ATOM 1429 N N . ARG A 1 192 ? 8.453 8.847 25.102 1.00 62.69 192 ARG A N 1
ATOM 1430 C CA . ARG A 1 192 ? 7.535 9.326 26.152 1.00 62.69 192 ARG A CA 1
ATOM 1431 C C . ARG A 1 192 ? 7.184 8.254 27.185 1.00 62.69 192 ARG A C 1
ATOM 1433 O O . ARG A 1 192 ? 6.874 8.598 28.322 1.00 62.69 192 ARG A O 1
ATOM 1440 N N . LEU A 1 193 ? 7.233 6.979 26.801 1.00 54.12 193 LEU A N 1
ATOM 1441 C CA . LEU A 1 193 ? 6.977 5.835 27.683 1.00 54.12 193 LEU A CA 1
ATOM 1442 C C . LEU A 1 193 ? 8.247 5.315 28.373 1.00 54.12 193 LEU A C 1
ATOM 1444 O O . LEU A 1 193 ? 8.143 4.696 29.426 1.00 54.12 193 LEU A O 1
ATOM 1448 N N . ALA A 1 194 ? 9.434 5.607 27.838 1.00 54.97 194 ALA A N 1
ATOM 1449 C CA . ALA A 1 194 ? 10.727 5.187 28.376 1.00 54.97 194 ALA A CA 1
ATOM 1450 C C . ALA A 1 194 ? 10.964 5.556 29.859 1.00 54.97 194 ALA A C 1
ATOM 1452 O O . ALA A 1 194 ? 11.540 4.736 30.567 1.00 54.97 194 ALA A O 1
ATOM 1453 N N . PRO A 1 195 ? 10.492 6.705 30.394 1.00 63.59 195 PRO A N 1
ATOM 1454 C CA . PRO A 1 195 ? 10.604 7.006 31.825 1.00 63.59 195 PRO A CA 1
ATOM 1455 C C . PRO A 1 195 ? 9.687 6.153 32.716 1.00 63.59 195 PRO A C 1
ATOM 1457 O O . PRO A 1 195 ? 9.863 6.132 33.931 1.00 63.59 195 PRO A O 1
ATOM 1460 N N . LEU A 1 196 ? 8.672 5.508 32.131 1.00 61.69 196 LEU A N 1
ATOM 1461 C CA . LEU A 1 196 ? 7.626 4.756 32.832 1.00 61.69 196 LEU A CA 1
ATOM 1462 C C . LEU A 1 196 ? 7.867 3.239 32.807 1.00 61.69 196 LEU A C 1
ATOM 1464 O O . LEU A 1 196 ? 7.135 2.501 33.464 1.00 61.69 196 LEU A O 1
ATOM 1468 N N . VAL A 1 197 ? 8.870 2.771 32.057 1.00 50.97 197 VAL A N 1
ATOM 1469 C CA . VAL A 1 197 ? 9.188 1.349 31.885 1.00 50.97 197 VAL A CA 1
ATOM 1470 C C . VAL A 1 197 ? 10.579 1.070 32.473 1.00 50.97 197 VAL A C 1
ATOM 1472 O O . VAL A 1 197 ? 11.542 1.718 32.065 1.00 50.97 197 VAL A O 1
ATOM 1475 N N . PRO A 1 198 ? 10.720 0.128 33.428 1.00 58.06 198 PRO A N 1
ATOM 1476 C CA . PRO A 1 198 ? 12.019 -0.252 33.983 1.00 58.06 198 PRO A CA 1
ATOM 1477 C C . PRO A 1 198 ? 12.982 -0.730 32.888 1.00 58.06 198 PRO A C 1
ATOM 1479 O O . PRO A 1 198 ? 12.591 -1.519 32.027 1.00 58.06 198 PRO A O 1
ATOM 1482 N N . ALA A 1 199 ? 14.244 -0.293 32.944 1.00 56.44 199 ALA A N 1
ATOM 1483 C CA . ALA A 1 199 ? 15.262 -0.577 31.923 1.00 56.44 199 ALA A CA 1
ATOM 1484 C C . ALA A 1 199 ? 15.453 -2.082 31.640 1.00 56.44 199 ALA A C 1
ATOM 1486 O O . ALA A 1 199 ? 15.737 -2.469 30.509 1.00 56.44 199 ALA A O 1
ATOM 1487 N N . ASP A 1 200 ? 15.201 -2.931 32.638 1.00 54.81 200 ASP A N 1
ATOM 1488 C CA . ASP A 1 200 ? 15.317 -4.390 32.546 1.00 54.81 200 ASP A CA 1
ATOM 1489 C C . ASP A 1 200 ? 14.259 -5.027 31.621 1.00 54.81 200 ASP A C 1
ATOM 1491 O O . ASP A 1 200 ? 14.460 -6.129 31.115 1.00 54.81 200 ASP A O 1
ATOM 1495 N N . GLN A 1 201 ? 13.141 -4.334 31.363 1.00 52.62 201 GLN A N 1
ATOM 1496 C CA . GLN A 1 201 ? 12.090 -4.764 30.426 1.00 52.62 201 GLN A CA 1
ATOM 1497 C C . GLN A 1 201 ? 12.308 -4.250 28.992 1.00 52.62 201 GLN A C 1
ATOM 1499 O O . GLN A 1 201 ? 11.596 -4.667 28.081 1.00 52.62 201 GLN A O 1
ATOM 1504 N N . LEU A 1 202 ? 13.288 -3.363 28.786 1.00 51.09 202 LEU A N 1
ATOM 1505 C CA . LEU A 1 202 ? 13.684 -2.828 27.477 1.00 51.09 202 LEU A CA 1
ATOM 1506 C C . LEU A 1 202 ? 14.939 -3.513 26.914 1.00 51.09 202 LEU A C 1
ATOM 1508 O O . LEU A 1 202 ? 15.409 -3.144 25.838 1.00 51.09 202 LEU A O 1
ATOM 1512 N N . ALA A 1 203 ? 15.499 -4.497 27.625 1.00 47.44 203 ALA A N 1
ATOM 1513 C CA . ALA A 1 203 ? 16.704 -5.189 27.190 1.00 47.44 203 ALA A CA 1
ATOM 1514 C C . ALA A 1 203 ? 16.452 -5.964 25.874 1.00 47.44 203 ALA A C 1
ATOM 1516 O O . ALA A 1 203 ? 15.514 -6.766 25.803 1.00 47.44 203 ALA A O 1
ATOM 1517 N N . PRO A 1 204 ? 17.272 -5.753 24.827 1.00 52.88 204 PRO A N 1
ATOM 1518 C CA . PRO A 1 204 ? 17.031 -6.320 23.506 1.00 52.88 204 PRO A CA 1
ATOM 1519 C C . PRO A 1 204 ? 17.200 -7.845 23.519 1.00 52.88 204 PRO A C 1
ATOM 1521 O O . PRO A 1 204 ? 18.287 -8.367 23.767 1.00 52.88 204 PRO A O 1
ATOM 1524 N N . GLN A 1 205 ? 16.124 -8.576 23.218 1.00 46.59 205 GLN A N 1
ATOM 1525 C CA . GLN A 1 205 ? 16.203 -10.006 22.923 1.00 46.59 205 GLN A CA 1
ATOM 1526 C C . GLN A 1 205 ? 16.746 -10.178 21.497 1.00 46.59 205 GLN A C 1
ATOM 1528 O O . GLN A 1 205 ? 16.060 -9.858 20.532 1.00 46.59 205 GLN A O 1
ATOM 1533 N N . ASN A 1 206 ? 17.980 -10.683 21.387 1.00 48.00 206 ASN A N 1
ATOM 1534 C CA . ASN A 1 206 ? 18.737 -10.915 20.147 1.00 48.00 206 ASN A CA 1
ATOM 1535 C C . ASN A 1 206 ? 19.023 -9.631 19.346 1.00 48.00 206 ASN A C 1
ATOM 1537 O O . ASN A 1 206 ? 18.306 -9.276 18.413 1.00 48.00 206 ASN A O 1
ATOM 1541 N N . ALA A 1 207 ? 20.104 -8.939 19.715 1.00 54.44 207 ALA A N 1
ATOM 1542 C CA . ALA A 1 207 ? 20.525 -7.688 19.094 1.00 54.44 207 ALA A CA 1
ATOM 1543 C C . ALA A 1 207 ? 20.870 -7.881 17.607 1.00 54.44 207 ALA A C 1
ATOM 1545 O O . ALA A 1 207 ? 21.911 -8.433 17.253 1.00 54.44 207 ALA A O 1
ATOM 1546 N N . PHE A 1 208 ? 19.987 -7.405 16.733 1.00 62.44 208 PHE A N 1
ATOM 1547 C CA . PHE A 1 208 ? 20.348 -7.056 15.366 1.00 62.44 208 PHE A CA 1
ATOM 1548 C C . PHE A 1 208 ? 21.480 -6.018 15.429 1.00 62.44 208 PHE A C 1
ATOM 1550 O O . PHE A 1 208 ? 21.303 -4.957 16.029 1.00 62.44 208 PHE A O 1
ATOM 1557 N N . ASP A 1 209 ? 22.648 -6.336 14.864 1.00 73.69 209 ASP A N 1
ATOM 1558 C CA . ASP A 1 209 ? 23.826 -5.466 14.934 1.00 73.69 209 ASP A CA 1
ATOM 1559 C C . ASP A 1 209 ? 23.672 -4.271 13.981 1.00 73.69 209 ASP A C 1
ATOM 1561 O O . ASP A 1 209 ? 24.015 -4.313 12.796 1.00 73.69 209 ASP A O 1
ATOM 1565 N N . LEU A 1 210 ? 23.094 -3.195 14.517 1.00 74.75 210 LEU A N 1
ATOM 1566 C CA . LEU A 1 210 ? 22.875 -1.944 13.796 1.00 74.75 210 LEU A CA 1
ATOM 1567 C C . LEU A 1 210 ? 24.179 -1.237 13.419 1.00 74.75 210 LEU A C 1
ATOM 1569 O O . LEU A 1 210 ? 24.192 -0.513 12.425 1.00 74.75 210 LEU A O 1
ATOM 1573 N N . GLU A 1 211 ? 25.256 -1.432 14.181 1.00 78.00 211 GLU A N 1
ATOM 1574 C CA . GLU A 1 211 ? 26.553 -0.819 13.883 1.00 78.00 211 GLU A CA 1
ATOM 1575 C C . GLU A 1 211 ? 27.175 -1.494 12.662 1.00 78.00 211 GLU A C 1
ATOM 1577 O O . GLU A 1 211 ? 27.485 -0.817 11.681 1.00 78.00 211 GLU A O 1
ATOM 1582 N N . ALA A 1 212 ? 27.232 -2.830 12.647 1.00 76.06 212 ALA A N 1
ATOM 1583 C CA . ALA A 1 212 ? 27.698 -3.576 11.479 1.00 76.06 212 ALA A CA 1
ATOM 1584 C C . ALA A 1 212 ? 26.857 -3.272 10.224 1.00 76.06 212 ALA A C 1
ATOM 1586 O O . ALA A 1 212 ? 27.402 -3.100 9.130 1.00 76.06 212 ALA A O 1
ATOM 1587 N N . ALA A 1 213 ? 25.533 -3.143 10.374 1.00 76.00 213 ALA A N 1
ATOM 1588 C CA . ALA A 1 213 ? 24.648 -2.754 9.277 1.00 76.00 213 ALA A CA 1
ATOM 1589 C C . ALA A 1 213 ? 24.939 -1.331 8.763 1.00 76.00 213 ALA A C 1
ATOM 1591 O O . ALA A 1 213 ? 24.941 -1.100 7.553 1.00 76.00 213 ALA A O 1
ATOM 1592 N N . SER A 1 214 ? 25.211 -0.380 9.660 1.00 80.06 214 SER A N 1
ATOM 1593 C CA . SER A 1 214 ? 25.531 1.007 9.304 1.00 80.06 214 SER A CA 1
ATOM 1594 C C . SER A 1 214 ? 26.868 1.144 8.584 1.00 80.06 214 SER A C 1
ATOM 1596 O O . SER A 1 214 ? 26.957 1.827 7.555 1.00 80.06 214 SER A O 1
ATOM 1598 N N . THR A 1 215 ? 27.893 0.442 9.065 1.00 80.88 215 THR A N 1
ATOM 1599 C CA . THR A 1 215 ? 29.190 0.360 8.389 1.00 80.88 215 THR A CA 1
ATOM 1600 C C . THR A 1 215 ? 29.028 -0.224 6.988 1.00 80.88 21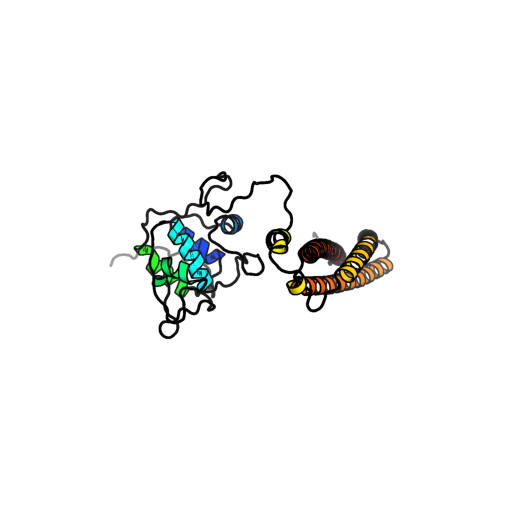5 THR A C 1
ATOM 1602 O O . THR A 1 215 ? 29.455 0.402 6.020 1.00 80.88 215 THR A O 1
ATOM 1605 N N . GLY A 1 216 ? 28.303 -1.340 6.848 1.00 79.62 216 GLY A N 1
ATOM 1606 C CA . GLY A 1 216 ? 28.072 -1.974 5.547 1.00 79.62 216 GLY A CA 1
ATOM 1607 C C . GLY A 1 216 ? 27.330 -1.085 4.539 1.00 79.62 216 GLY A C 1
ATOM 1608 O O . GLY A 1 216 ? 27.677 -1.067 3.359 1.00 79.62 216 GLY A O 1
ATOM 1609 N N . VAL A 1 217 ? 26.339 -0.297 4.979 1.00 80.75 217 VAL A N 1
ATOM 1610 C CA . VAL A 1 217 ? 25.646 0.676 4.107 1.00 80.75 217 VAL A CA 1
ATOM 1611 C C . VAL A 1 217 ? 26.589 1.798 3.664 1.00 80.75 217 VAL A C 1
ATOM 1613 O O . VAL A 1 217 ? 26.532 2.223 2.514 1.00 80.75 217 VAL A O 1
ATOM 1616 N N . THR A 1 218 ? 27.490 2.248 4.537 1.00 82.56 218 THR A N 1
ATOM 1617 C CA . THR A 1 218 ? 28.468 3.301 4.214 1.00 82.56 218 THR A CA 1
ATOM 1618 C C . THR A 1 218 ? 29.496 2.827 3.183 1.00 82.56 218 THR A C 1
ATOM 1620 O O . THR A 1 218 ? 29.802 3.536 2.221 1.00 82.56 218 THR A O 1
ATOM 1623 N N . GLU A 1 219 ? 29.996 1.602 3.342 1.00 80.38 219 GLU A N 1
ATOM 1624 C CA . GLU A 1 219 ? 30.897 0.972 2.372 1.00 80.38 219 GLU A CA 1
ATOM 1625 C C . GLU A 1 219 ? 30.219 0.801 1.008 1.00 80.38 219 GLU A C 1
ATOM 1627 O O . GLU A 1 219 ? 30.804 1.106 -0.031 1.00 80.38 219 GLU A O 1
ATOM 1632 N N . MET A 1 220 ? 28.952 0.382 1.007 1.00 84.88 220 MET A N 1
ATOM 1633 C CA . MET A 1 220 ? 28.152 0.273 -0.207 1.00 84.88 220 MET A CA 1
ATOM 1634 C C . MET A 1 220 ? 27.934 1.631 -0.890 1.00 84.88 220 MET A C 1
ATOM 1636 O O . MET A 1 220 ? 28.075 1.709 -2.107 1.00 84.88 220 MET A O 1
ATOM 1640 N N . GLU A 1 221 ? 27.578 2.689 -0.158 1.00 80.88 221 GLU A N 1
ATOM 1641 C CA . GLU A 1 221 ? 27.408 4.034 -0.732 1.00 80.88 221 GLU A CA 1
ATOM 1642 C C . GLU A 1 221 ? 28.697 4.510 -1.416 1.00 80.88 221 GLU A C 1
ATOM 1644 O O . GLU A 1 221 ? 28.655 4.966 -2.556 1.00 80.88 221 GLU A O 1
ATOM 1649 N N . THR A 1 222 ? 29.846 4.288 -0.772 1.00 82.81 222 THR A N 1
ATOM 1650 C CA . THR A 1 222 ? 31.165 4.601 -1.344 1.00 82.81 222 THR A CA 1
ATOM 1651 C C . THR A 1 222 ? 31.433 3.800 -2.623 1.00 82.81 222 THR A C 1
ATOM 1653 O O . THR A 1 222 ? 31.920 4.340 -3.619 1.00 82.81 222 THR A O 1
ATOM 1656 N N . ALA A 1 223 ? 31.088 2.509 -2.630 1.00 81.12 223 ALA A N 1
ATOM 1657 C CA . ALA A 1 223 ? 31.218 1.670 -3.818 1.00 81.12 223 ALA A CA 1
ATOM 1658 C C . ALA A 1 223 ? 30.288 2.130 -4.956 1.00 81.12 223 ALA A C 1
ATOM 1660 O O . ALA A 1 223 ? 30.701 2.133 -6.114 1.00 81.12 223 ALA A O 1
ATOM 1661 N N . LEU A 1 224 ? 29.060 2.555 -4.640 1.00 79.81 224 LEU A N 1
ATOM 1662 C CA . LEU A 1 224 ? 28.108 3.092 -5.616 1.00 79.81 224 LEU A CA 1
ATOM 1663 C C . LEU A 1 224 ? 28.594 4.401 -6.238 1.00 79.81 224 LEU A C 1
ATOM 1665 O O . LEU A 1 224 ? 28.447 4.562 -7.444 1.00 79.81 224 LEU A O 1
ATOM 1669 N N . ASP A 1 225 ? 29.202 5.297 -5.460 1.00 80.50 225 ASP A N 1
ATOM 1670 C CA . ASP A 1 225 ? 29.777 6.543 -5.982 1.00 80.50 225 ASP A CA 1
ATOM 1671 C C . ASP A 1 225 ? 30.880 6.262 -7.017 1.00 80.50 225 ASP A C 1
ATOM 1673 O O . ASP A 1 225 ? 30.888 6.840 -8.106 1.00 80.50 225 ASP A O 1
ATOM 1677 N N . SER A 1 226 ? 31.780 5.320 -6.716 1.00 84.44 226 SER A N 1
ATOM 1678 C CA . SER A 1 226 ? 32.830 4.900 -7.653 1.00 84.44 226 SER A CA 1
ATOM 1679 C C . SER A 1 226 ? 32.259 4.199 -8.894 1.00 84.44 226 SER A C 1
ATOM 1681 O O . SER A 1 226 ? 32.723 4.426 -10.017 1.00 84.44 226 SER A O 1
ATOM 1683 N N . PHE A 1 227 ? 31.238 3.362 -8.708 1.00 80.56 227 PHE A N 1
ATOM 1684 C CA . PHE A 1 227 ? 30.616 2.613 -9.794 1.00 80.56 227 PHE A CA 1
ATOM 1685 C C . PHE A 1 227 ? 29.795 3.513 -10.726 1.00 80.56 227 PHE A C 1
ATOM 1687 O O . PHE A 1 227 ? 29.848 3.338 -11.940 1.00 80.56 227 PHE A O 1
ATOM 1694 N N . GLU A 1 228 ? 29.089 4.510 -10.190 1.00 79.12 228 GLU A N 1
ATOM 1695 C CA . GLU A 1 228 ? 28.328 5.501 -10.961 1.00 79.12 228 GLU A CA 1
ATOM 1696 C C . GLU A 1 228 ? 29.226 6.284 -11.925 1.00 79.12 228 GLU A C 1
ATOM 1698 O O . GLU A 1 228 ? 28.863 6.447 -13.092 1.00 79.12 228 GLU A O 1
ATOM 1703 N N . GLY A 1 229 ? 30.421 6.691 -11.481 1.00 78.00 229 GLY A N 1
ATOM 1704 C CA . GLY A 1 229 ? 31.409 7.328 -12.358 1.00 78.00 229 GLY A CA 1
ATOM 1705 C C . GLY A 1 229 ? 31.800 6.423 -13.528 1.00 78.00 229 GLY A C 1
ATOM 1706 O O . GLY A 1 229 ? 31.732 6.835 -14.685 1.00 78.00 229 GLY A O 1
ATOM 1707 N N . THR A 1 230 ? 32.089 5.154 -13.233 1.00 82.19 230 THR A N 1
ATOM 1708 C CA . THR A 1 230 ? 32.468 4.153 -14.243 1.00 82.19 230 THR A CA 1
ATOM 1709 C C . THR A 1 230 ? 31.335 3.887 -15.242 1.00 82.19 230 THR A C 1
ATOM 1711 O O . THR A 1 230 ? 31.565 3.869 -16.450 1.00 82.19 230 THR A O 1
ATOM 1714 N N . VAL A 1 231 ? 30.091 3.718 -14.769 1.00 78.69 231 VAL A N 1
ATOM 1715 C CA . VAL A 1 231 ? 28.912 3.537 -15.639 1.00 78.69 231 VAL A CA 1
ATOM 1716 C C . VAL A 1 231 ? 28.753 4.738 -16.565 1.00 78.69 231 VAL A C 1
ATOM 1718 O O . VAL A 1 231 ? 28.565 4.557 -17.766 1.00 78.69 231 VAL A O 1
ATOM 1721 N N . CYS A 1 232 ? 28.840 5.959 -16.032 1.00 80.69 232 CYS A N 1
ATOM 1722 C CA . CYS A 1 232 ? 28.679 7.169 -16.831 1.00 80.69 232 CYS A CA 1
ATOM 1723 C C . CYS A 1 232 ? 29.746 7.275 -17.927 1.00 80.69 232 CYS A C 1
ATOM 1725 O O . CYS A 1 232 ? 29.402 7.557 -19.074 1.00 80.69 232 CYS A O 1
ATOM 1727 N N . GLU A 1 233 ? 31.015 7.008 -17.611 1.00 80.75 233 GLU A N 1
ATOM 1728 C CA . GLU A 1 233 ? 32.106 7.042 -18.593 1.00 80.75 233 GLU A CA 1
ATOM 1729 C C . GLU A 1 233 ? 31.888 6.033 -19.728 1.00 80.75 233 GLU A C 1
ATOM 1731 O O . GLU A 1 233 ? 31.994 6.374 -20.907 1.00 80.75 233 GLU A O 1
ATOM 1736 N N . VAL A 1 234 ? 31.505 4.805 -19.383 1.00 82.12 234 VAL A N 1
ATOM 1737 C CA . VAL A 1 234 ? 31.327 3.704 -20.339 1.00 82.12 234 VAL A CA 1
ATOM 1738 C C . VAL A 1 234 ? 30.061 3.883 -21.179 1.00 82.12 234 VAL A C 1
ATOM 1740 O O . VAL A 1 234 ? 30.074 3.626 -22.381 1.00 82.12 234 VAL A O 1
ATOM 1743 N N . VAL A 1 235 ? 28.960 4.356 -20.588 1.00 82.44 235 VAL A N 1
ATOM 1744 C CA . VAL A 1 235 ? 27.714 4.643 -21.321 1.00 82.44 235 VAL A CA 1
ATOM 1745 C C . VAL A 1 235 ? 27.915 5.781 -22.326 1.00 82.44 235 VAL A C 1
ATOM 1747 O O . VAL A 1 235 ? 27.330 5.754 -23.415 1.00 82.44 235 VAL A O 1
ATOM 1750 N N . LEU A 1 236 ? 28.743 6.773 -21.982 1.00 80.94 236 LEU A N 1
ATOM 1751 C CA . LEU A 1 236 ? 29.096 7.881 -22.870 1.00 80.94 236 LEU A CA 1
ATOM 1752 C C . LEU A 1 236 ? 30.135 7.490 -23.929 1.00 80.94 236 LEU A C 1
ATOM 1754 O O . LEU A 1 236 ? 30.208 8.151 -24.968 1.00 80.94 236 LEU A O 1
ATOM 1758 N N . ALA A 1 237 ? 30.893 6.412 -23.714 1.00 82.31 237 ALA A N 1
ATOM 1759 C CA . ALA A 1 237 ? 31.837 5.905 -24.696 1.00 82.31 237 ALA A CA 1
ATOM 1760 C C . ALA A 1 237 ? 31.107 5.452 -25.976 1.00 82.31 237 ALA A C 1
ATOM 1762 O O . ALA A 1 237 ? 30.247 4.563 -25.986 1.00 82.31 237 ALA A O 1
ATOM 1763 N N . ARG A 1 238 ? 31.467 6.085 -27.095 1.00 79.25 238 ARG A N 1
ATOM 1764 C CA . ARG A 1 238 ? 31.006 5.734 -28.445 1.00 79.25 238 ARG A CA 1
ATOM 1765 C C . ARG A 1 238 ? 32.212 5.418 -29.319 1.00 79.25 238 ARG A C 1
ATOM 1767 O O . ARG A 1 238 ? 32.652 6.286 -30.075 1.00 79.25 238 ARG A O 1
ATOM 1774 N N . PRO A 1 239 ? 32.800 4.222 -29.170 1.00 82.00 239 PRO A N 1
ATOM 1775 C CA . PRO A 1 239 ? 33.909 3.836 -30.021 1.00 82.00 239 PRO A CA 1
ATOM 1776 C C . PRO A 1 239 ? 33.449 3.714 -31.475 1.00 82.00 239 PRO A C 1
ATOM 1778 O O . PRO A 1 239 ? 32.354 3.237 -31.751 1.00 82.00 239 PRO A O 1
ATOM 1781 N N . ALA A 1 240 ? 34.293 4.171 -32.400 1.00 78.81 240 ALA A N 1
ATOM 1782 C CA . ALA A 1 240 ? 34.050 4.044 -33.838 1.00 78.81 240 ALA A CA 1
ATOM 1783 C C . ALA A 1 240 ? 34.404 2.644 -34.375 1.00 78.81 240 ALA A C 1
ATOM 1785 O O . ALA A 1 240 ? 33.987 2.282 -35.472 1.00 78.81 240 ALA A O 1
ATOM 1786 N N . ASP A 1 241 ? 35.191 1.879 -33.614 1.00 88.81 241 ASP A N 1
ATOM 1787 C CA . ASP A 1 241 ? 35.578 0.509 -33.944 1.00 88.81 241 ASP A CA 1
ATOM 1788 C C . ASP A 1 241 ? 34.466 -0.474 -33.518 1.00 88.81 241 ASP A C 1
ATOM 1790 O O . ASP A 1 241 ? 34.112 -0.496 -32.333 1.00 88.81 241 ASP A O 1
ATOM 1794 N N . PRO A 1 242 ? 33.923 -1.296 -34.440 1.00 83.06 242 PRO A N 1
ATOM 1795 C CA . PRO A 1 242 ? 32.878 -2.270 -34.125 1.00 83.06 242 PRO A CA 1
ATOM 1796 C C . PRO A 1 242 ? 33.325 -3.351 -33.130 1.00 83.06 242 PRO A C 1
ATOM 1798 O O . PRO A 1 242 ? 32.489 -3.866 -32.386 1.00 83.06 242 PRO A O 1
ATOM 1801 N N . VAL A 1 243 ? 34.618 -3.694 -33.083 1.00 86.31 243 VAL A N 1
ATOM 1802 C CA . VAL A 1 243 ? 35.149 -4.661 -32.108 1.00 86.31 243 VAL A CA 1
ATOM 1803 C C . VAL A 1 243 ? 35.087 -4.053 -30.711 1.00 86.31 243 VAL A C 1
ATOM 1805 O O . VAL A 1 243 ? 34.484 -4.634 -29.810 1.00 86.31 243 VAL A O 1
ATOM 1808 N N . LEU A 1 244 ? 35.595 -2.830 -30.555 1.00 84.00 244 LEU A N 1
ATOM 1809 C CA . LEU A 1 244 ? 35.558 -2.109 -29.284 1.00 84.00 244 LEU A CA 1
ATOM 1810 C C . LEU A 1 244 ? 34.116 -1.783 -28.849 1.00 84.00 244 LEU A C 1
ATOM 1812 O O . LEU A 1 244 ? 33.814 -1.774 -27.659 1.00 84.00 244 LEU A O 1
ATOM 1816 N N . GLU A 1 245 ? 33.195 -1.543 -29.790 1.00 84.06 245 GLU A N 1
ATOM 1817 C CA . GLU A 1 245 ? 31.771 -1.384 -29.472 1.00 84.06 245 GLU A CA 1
ATOM 1818 C C . GLU A 1 245 ? 31.158 -2.676 -28.918 1.00 84.06 245 GLU A C 1
ATOM 1820 O O . GLU A 1 245 ? 30.382 -2.618 -27.960 1.00 84.06 245 GLU A O 1
ATOM 1825 N N . SER A 1 246 ? 31.514 -3.837 -29.475 1.00 83.81 246 SER A N 1
ATOM 1826 C CA . SER A 1 246 ? 31.067 -5.125 -28.936 1.00 83.81 246 SER A CA 1
ATOM 1827 C C . SER A 1 246 ? 31.605 -5.371 -27.521 1.00 83.81 246 SER A C 1
ATOM 1829 O O . SER A 1 246 ? 30.827 -5.724 -26.639 1.00 83.81 246 SER A O 1
ATOM 1831 N N . GLU A 1 247 ? 32.875 -5.044 -27.261 1.00 87.88 247 GLU A N 1
ATOM 1832 C CA . GLU A 1 247 ? 33.487 -5.144 -25.929 1.00 87.88 247 GLU A CA 1
ATOM 1833 C C . GLU A 1 247 ? 32.814 -4.211 -24.910 1.00 87.88 247 GLU A C 1
ATOM 1835 O O . GLU A 1 247 ? 32.507 -4.625 -23.792 1.00 87.88 247 GLU A O 1
ATOM 1840 N N . VAL A 1 248 ? 32.512 -2.964 -25.298 1.00 85.50 248 VAL A N 1
ATOM 1841 C CA . VAL A 1 248 ? 31.772 -2.013 -24.449 1.00 85.50 248 VAL A CA 1
ATOM 1842 C C . VAL A 1 248 ? 30.362 -2.525 -24.147 1.00 85.50 248 VAL A C 1
ATOM 1844 O O . VAL A 1 248 ? 29.893 -2.394 -23.017 1.00 85.50 248 VAL A O 1
ATOM 1847 N N . ARG A 1 249 ? 29.673 -3.133 -25.121 1.00 84.88 249 ARG A N 1
ATOM 1848 C CA . ARG A 1 249 ? 28.343 -3.727 -24.902 1.00 84.88 249 ARG A CA 1
ATOM 1849 C C . ARG A 1 249 ? 28.401 -4.941 -23.976 1.00 84.88 249 ARG A C 1
ATOM 1851 O O . ARG A 1 249 ? 27.545 -5.051 -23.100 1.00 84.88 249 ARG A O 1
ATOM 1858 N N . ASP A 1 250 ? 29.396 -5.808 -24.125 1.00 88.12 250 ASP A N 1
ATOM 1859 C CA . ASP A 1 250 ? 29.590 -6.962 -23.242 1.00 88.12 250 ASP A CA 1
ATOM 1860 C C . ASP A 1 250 ? 29.904 -6.514 -21.812 1.00 88.12 250 ASP A C 1
ATOM 1862 O O . ASP A 1 250 ? 29.305 -7.011 -20.853 1.00 88.12 250 ASP A O 1
ATOM 1866 N N . PHE A 1 251 ? 30.769 -5.507 -21.663 1.00 86.69 251 PHE A N 1
ATOM 1867 C CA . PHE A 1 251 ? 31.086 -4.908 -20.371 1.00 86.69 251 PHE A CA 1
ATOM 1868 C C . PHE A 1 251 ? 29.848 -4.271 -19.719 1.00 86.69 251 PHE A C 1
ATOM 1870 O O . PHE A 1 251 ? 29.540 -4.566 -18.565 1.00 86.69 251 PHE A O 1
ATOM 1877 N N . LEU A 1 252 ? 29.061 -3.487 -20.465 1.00 86.25 252 LEU A N 1
ATOM 1878 C CA . LEU A 1 252 ? 27.775 -2.952 -19.997 1.00 86.25 252 LEU A CA 1
ATOM 1879 C C . LEU A 1 252 ? 26.791 -4.068 -19.602 1.00 86.25 252 LEU A C 1
ATOM 1881 O O . LEU A 1 252 ? 26.056 -3.927 -18.624 1.00 86.25 252 LEU A O 1
ATOM 1885 N N . GLY A 1 253 ? 26.800 -5.200 -20.309 1.00 84.31 253 GLY A N 1
ATOM 1886 C CA . GLY A 1 253 ? 26.030 -6.390 -19.945 1.00 84.31 253 GLY A CA 1
ATOM 1887 C C . GLY A 1 253 ? 26.427 -6.965 -18.580 1.00 84.31 253 GLY A C 1
ATOM 1888 O O . GLY A 1 253 ? 25.555 -7.260 -17.760 1.00 84.31 253 GLY A O 1
ATOM 1889 N N . GLN A 1 254 ? 27.729 -7.063 -18.297 1.00 87.81 254 GLN A N 1
ATOM 1890 C CA . GLN A 1 254 ? 28.250 -7.493 -16.991 1.00 87.81 254 GLN A CA 1
ATOM 1891 C C . GLN A 1 254 ? 27.928 -6.483 -15.878 1.00 87.81 254 GLN A C 1
ATOM 1893 O O . GLN A 1 254 ? 27.550 -6.869 -14.766 1.00 87.81 254 GLN A O 1
ATOM 1898 N N . MET A 1 255 ? 28.020 -5.182 -16.175 1.00 84.25 255 MET A N 1
ATOM 1899 C CA . MET A 1 255 ? 27.634 -4.119 -15.242 1.00 84.25 255 MET A CA 1
ATOM 1900 C C . MET A 1 255 ? 26.152 -4.202 -14.879 1.00 84.25 255 MET A C 1
ATOM 1902 O O . MET A 1 255 ? 25.808 -4.094 -13.703 1.00 84.25 255 MET A O 1
ATOM 1906 N N . ARG A 1 256 ? 25.275 -4.458 -15.857 1.00 85.62 256 ARG A N 1
ATOM 1907 C CA . ARG A 1 256 ? 23.840 -4.643 -15.613 1.00 85.62 256 ARG A CA 1
ATOM 1908 C C . ARG A 1 256 ? 23.559 -5.790 -14.648 1.00 85.62 256 ARG A C 1
ATOM 1910 O O . ARG A 1 256 ? 22.770 -5.622 -13.721 1.00 85.62 256 ARG A O 1
ATOM 1917 N N . GLU A 1 257 ? 24.204 -6.936 -14.843 1.00 83.62 257 GLU A N 1
ATOM 1918 C CA . GLU A 1 257 ? 24.011 -8.090 -13.958 1.00 83.62 257 GLU A CA 1
ATOM 1919 C C . GLU A 1 257 ? 24.480 -7.781 -12.530 1.00 83.62 257 GLU A C 1
ATOM 1921 O O . GLU A 1 257 ? 23.804 -8.098 -11.550 1.00 83.62 257 GLU A O 1
ATOM 1926 N N . THR A 1 258 ? 25.595 -7.059 -12.409 1.00 83.38 258 THR A N 1
ATOM 1927 C CA . THR A 1 258 ? 26.135 -6.619 -11.118 1.00 83.38 258 THR A CA 1
ATOM 1928 C C . THR A 1 258 ? 25.181 -5.658 -10.401 1.00 83.38 258 THR A C 1
ATOM 1930 O O . THR A 1 258 ? 24.898 -5.844 -9.215 1.00 83.38 258 THR A O 1
ATOM 1933 N N . LEU A 1 259 ? 24.633 -4.668 -11.117 1.00 82.06 259 LEU A N 1
ATOM 1934 C CA . LEU A 1 259 ? 23.634 -3.724 -10.599 1.00 82.06 259 LEU A CA 1
ATOM 1935 C C . LEU A 1 259 ? 22.374 -4.447 -10.118 1.00 82.06 259 LEU A C 1
ATOM 1937 O O . LEU A 1 259 ? 21.851 -4.152 -9.040 1.00 82.06 259 LEU A O 1
ATOM 1941 N N . ARG A 1 260 ? 21.909 -5.435 -10.886 1.00 80.88 260 ARG A N 1
ATOM 1942 C CA . ARG A 1 260 ? 20.738 -6.234 -10.536 1.00 80.88 260 ARG A CA 1
ATOM 1943 C C . ARG A 1 260 ? 20.976 -7.048 -9.262 1.00 80.88 260 ARG A C 1
ATOM 1945 O O . ARG A 1 260 ? 20.159 -6.980 -8.342 1.00 80.88 260 ARG A O 1
ATOM 1952 N N . HIS A 1 261 ? 22.103 -7.758 -9.174 1.00 80.25 261 HIS A N 1
ATOM 1953 C CA . HIS A 1 261 ? 22.466 -8.550 -7.992 1.00 80.25 261 HIS A CA 1
ATOM 1954 C C . HIS A 1 261 ? 22.625 -7.681 -6.739 1.00 80.25 261 HIS A C 1
ATOM 1956 O O . HIS A 1 261 ? 22.147 -8.033 -5.658 1.00 80.25 261 HIS A O 1
ATOM 1962 N N . ALA A 1 262 ? 23.247 -6.507 -6.879 1.00 78.94 262 ALA A N 1
ATOM 1963 C CA . ALA A 1 262 ? 23.351 -5.528 -5.801 1.00 78.94 262 ALA A CA 1
ATOM 1964 C C . ALA A 1 262 ? 21.963 -5.038 -5.348 1.00 78.94 262 ALA A C 1
ATOM 1966 O O . ALA A 1 262 ? 21.669 -5.024 -4.151 1.00 78.94 262 ALA A O 1
ATOM 1967 N N . GLY A 1 263 ? 21.073 -4.720 -6.292 1.00 78.00 263 GLY A N 1
ATOM 1968 C CA . GLY A 1 263 ? 19.698 -4.317 -5.998 1.00 78.00 263 GLY A CA 1
ATOM 1969 C C . GLY A 1 263 ? 18.887 -5.406 -5.288 1.00 78.00 263 GLY A C 1
ATOM 1970 O O . GLY A 1 263 ? 18.140 -5.116 -4.353 1.00 78.00 263 GLY A O 1
ATOM 1971 N N . GLU A 1 264 ? 19.034 -6.674 -5.679 1.00 80.19 264 GLU A N 1
ATOM 1972 C CA . GLU A 1 264 ? 18.390 -7.810 -5.004 1.00 80.19 264 GLU A CA 1
ATOM 1973 C C . GLU A 1 264 ? 18.873 -7.961 -3.553 1.00 80.19 264 GLU A C 1
ATOM 1975 O O . GLU A 1 264 ? 18.048 -8.061 -2.636 1.00 80.19 264 GLU A O 1
ATOM 1980 N N . LYS A 1 265 ? 20.191 -7.885 -3.320 1.00 78.50 265 LYS A N 1
ATOM 1981 C CA . LYS A 1 265 ? 20.772 -7.927 -1.969 1.00 78.50 265 LYS A CA 1
ATOM 1982 C C . LYS A 1 265 ? 20.275 -6.783 -1.093 1.00 78.50 265 LYS A C 1
ATOM 1984 O O . LYS A 1 265 ? 19.918 -7.016 0.056 1.00 78.50 265 LYS A O 1
ATOM 1989 N N . LEU A 1 266 ? 20.166 -5.570 -1.626 1.00 77.62 266 LEU A N 1
ATOM 1990 C CA . LEU A 1 266 ? 19.683 -4.428 -0.847 1.00 77.62 266 LEU A CA 1
ATOM 1991 C C . LEU A 1 266 ? 18.199 -4.494 -0.530 1.00 77.62 266 LEU A C 1
ATOM 1993 O O . LEU A 1 266 ? 17.784 -4.133 0.573 1.00 77.62 266 LEU A O 1
ATOM 1997 N N . ARG A 1 267 ? 17.389 -5.028 -1.446 1.00 82.06 267 ARG A N 1
ATOM 1998 C CA . ARG A 1 267 ? 15.981 -5.325 -1.162 1.00 82.06 267 ARG A CA 1
ATOM 1999 C C . ARG A 1 267 ? 15.854 -6.375 -0.056 1.00 82.06 267 ARG A C 1
ATOM 2001 O O . ARG A 1 267 ? 14.963 -6.241 0.784 1.00 82.06 267 ARG A O 1
ATOM 2008 N N . LEU A 1 268 ? 16.735 -7.379 -0.027 1.00 76.62 268 LEU A N 1
ATOM 2009 C CA . LEU A 1 268 ? 16.792 -8.373 1.048 1.00 76.62 268 LEU A CA 1
ATOM 2010 C C . LEU A 1 268 ? 17.197 -7.734 2.385 1.00 76.62 268 LEU A C 1
ATOM 2012 O O . LEU A 1 268 ? 16.465 -7.893 3.362 1.00 76.62 268 LEU A O 1
ATOM 2016 N N . SER A 1 269 ? 18.283 -6.956 2.417 1.00 77.25 269 SER A N 1
ATOM 2017 C CA . SER A 1 269 ? 18.735 -6.242 3.619 1.00 77.25 269 SER A CA 1
ATOM 2018 C C . SER A 1 269 ? 17.651 -5.311 4.160 1.00 77.25 269 SER A C 1
ATOM 2020 O O . SER A 1 269 ? 17.395 -5.288 5.360 1.00 77.25 269 SER A O 1
ATOM 2022 N N . ARG A 1 270 ? 16.917 -4.615 3.283 1.00 80.75 270 ARG A N 1
ATOM 2023 C CA . ARG A 1 270 ? 15.779 -3.777 3.686 1.00 80.75 270 ARG A CA 1
ATOM 2024 C C . ARG A 1 270 ? 14.662 -4.587 4.345 1.00 80.75 270 ARG A C 1
ATOM 2026 O O . ARG A 1 270 ? 14.104 -4.137 5.341 1.00 80.75 270 ARG A O 1
ATOM 2033 N N . ARG A 1 271 ? 14.323 -5.768 3.815 1.00 75.12 271 ARG A N 1
ATOM 2034 C CA . ARG A 1 271 ? 13.309 -6.656 4.421 1.00 75.12 271 ARG A CA 1
ATOM 2035 C C . ARG A 1 271 ? 13.754 -7.171 5.788 1.00 75.12 271 ARG A C 1
ATOM 2037 O O . ARG A 1 271 ? 12.937 -7.237 6.697 1.00 75.12 271 ARG A O 1
ATOM 2044 N N . GLN A 1 272 ? 15.035 -7.497 5.946 1.00 76.50 272 GLN A N 1
ATOM 2045 C CA . GLN A 1 272 ? 15.597 -7.912 7.235 1.00 76.50 272 GLN A CA 1
ATOM 2046 C C . GLN A 1 272 ? 15.540 -6.775 8.260 1.00 76.50 272 GLN A C 1
ATOM 2048 O O . GLN A 1 272 ? 15.099 -6.987 9.384 1.00 76.50 272 GLN A O 1
ATOM 2053 N N . LEU A 1 273 ? 15.875 -5.553 7.843 1.00 74.25 273 LEU A N 1
ATOM 2054 C CA . LEU A 1 273 ? 15.804 -4.363 8.690 1.00 74.25 273 LEU A CA 1
ATOM 2055 C C . LEU A 1 273 ? 14.351 -3.987 9.049 1.00 74.25 273 LEU A C 1
ATOM 2057 O O . LEU A 1 273 ? 14.089 -3.458 10.121 1.00 74.25 273 LEU A O 1
ATOM 2061 N N . GLN A 1 274 ? 13.387 -4.299 8.175 1.00 70.38 274 GLN A N 1
ATOM 2062 C CA . GLN A 1 274 ? 11.948 -4.172 8.449 1.00 70.38 274 GLN A CA 1
ATOM 2063 C C . GLN A 1 274 ? 11.421 -5.222 9.433 1.00 70.38 274 GLN A C 1
ATOM 2065 O O . GLN A 1 274 ? 10.453 -4.951 10.137 1.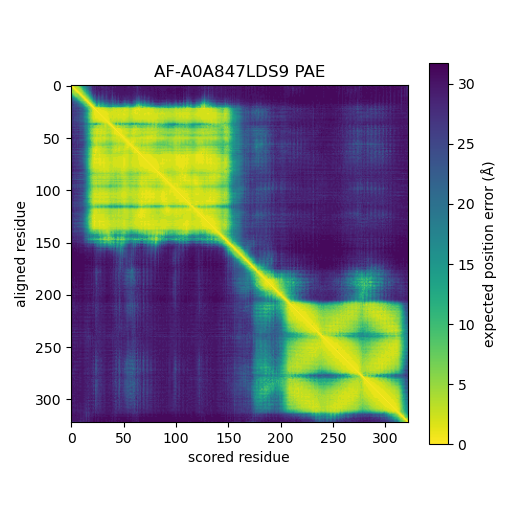00 70.38 274 GLN A O 1
ATOM 2070 N N . ALA A 1 275 ? 12.027 -6.408 9.456 1.00 67.62 275 ALA A N 1
ATOM 2071 C CA . ALA A 1 275 ? 11.659 -7.497 10.354 1.00 67.62 275 ALA A CA 1
ATOM 2072 C C . ALA A 1 275 ? 12.350 -7.405 11.728 1.00 67.62 275 ALA A C 1
ATOM 2074 O O . ALA A 1 275 ? 11.991 -8.152 12.637 1.00 67.62 275 ALA A O 1
ATOM 2075 N N . ALA A 1 276 ? 13.331 -6.511 11.887 1.00 69.38 276 ALA A N 1
ATOM 2076 C CA . ALA A 1 276 ? 14.026 -6.300 13.148 1.00 69.38 276 ALA A CA 1
ATOM 2077 C C . ALA A 1 276 ? 13.073 -5.686 14.189 1.00 69.38 276 ALA A C 1
ATOM 2079 O O . ALA A 1 276 ? 12.604 -4.556 14.040 1.00 69.38 276 ALA A O 1
ATOM 2080 N N . LEU A 1 277 ? 12.791 -6.438 15.256 1.00 59.34 277 LEU A N 1
ATOM 2081 C CA . LEU A 1 277 ? 12.041 -5.959 16.414 1.00 59.34 277 LEU A CA 1
ATOM 2082 C C . LEU A 1 277 ? 12.987 -5.163 17.317 1.00 59.34 277 LEU A C 1
ATOM 2084 O O . LEU A 1 277 ? 13.745 -5.736 18.095 1.00 59.34 277 LEU A O 1
ATOM 2088 N N . LEU A 1 278 ? 12.961 -3.840 17.181 1.00 66.50 278 LEU A N 1
ATOM 2089 C CA . LEU A 1 278 ? 13.761 -2.930 17.997 1.00 66.50 278 LEU A CA 1
ATOM 2090 C C . LEU A 1 278 ? 12.896 -2.391 19.134 1.00 66.50 278 LEU A C 1
ATOM 2092 O O . LEU A 1 278 ? 11.800 -1.887 18.898 1.00 66.50 278 LEU A O 1
ATOM 2096 N N . VAL A 1 279 ? 13.381 -2.538 20.364 1.00 65.25 279 VAL A N 1
ATOM 2097 C CA . VAL A 1 279 ? 12.627 -2.208 21.585 1.00 65.25 279 VAL A CA 1
ATOM 2098 C C . VAL A 1 279 ? 13.039 -0.840 22.135 1.00 65.25 279 VAL A C 1
ATOM 2100 O O . VAL A 1 279 ? 12.247 -0.172 22.799 1.00 65.25 279 VAL A O 1
ATOM 2103 N N . ASP A 1 280 ? 14.252 -0.378 21.820 1.00 71.50 280 ASP A N 1
ATOM 2104 C CA . ASP A 1 280 ? 14.792 0.877 22.326 1.00 71.50 280 ASP A CA 1
ATOM 2105 C C . ASP A 1 280 ? 14.651 2.054 21.323 1.00 71.50 280 ASP A C 1
ATOM 2107 O O . ASP A 1 280 ? 14.912 1.907 20.121 1.00 71.50 280 ASP A O 1
ATOM 2111 N N . PRO A 1 281 ? 14.267 3.260 21.803 1.00 68.75 281 PRO A N 1
ATOM 2112 C CA . PRO A 1 281 ? 14.134 4.466 20.979 1.00 68.75 281 PRO A CA 1
ATOM 2113 C C . PRO A 1 281 ? 15.339 4.841 20.097 1.00 68.75 281 PRO A C 1
ATOM 2115 O O . PRO A 1 281 ? 15.116 5.166 18.926 1.00 68.75 281 PRO A O 1
ATOM 2118 N N . PRO A 1 282 ? 16.599 4.813 20.581 1.00 71.62 282 PRO A N 1
ATOM 2119 C CA . PRO A 1 282 ? 17.739 5.197 19.752 1.00 71.62 282 PRO A CA 1
ATOM 2120 C C . PRO A 1 282 ? 18.020 4.190 18.626 1.00 71.62 282 PRO A C 1
ATOM 2122 O O . PRO A 1 282 ? 18.327 4.608 17.508 1.00 71.62 282 PRO A O 1
ATOM 2125 N N . SER A 1 283 ? 17.854 2.885 18.855 1.00 72.88 283 SER A N 1
ATOM 2126 C CA . SER A 1 283 ? 18.000 1.876 17.797 1.00 72.88 283 SER A CA 1
ATOM 2127 C C . SER A 1 283 ? 16.936 2.010 16.717 1.00 72.88 283 SER A C 1
ATOM 2129 O O . SER A 1 283 ? 17.245 1.894 15.530 1.00 72.88 283 SER A O 1
ATOM 2131 N N . MET A 1 284 ? 15.693 2.323 17.091 1.00 73.00 284 MET A N 1
ATOM 2132 C CA . MET A 1 284 ? 14.635 2.600 16.117 1.00 73.00 284 MET A CA 1
ATOM 2133 C C . MET A 1 284 ? 14.957 3.817 15.239 1.00 73.00 284 MET A C 1
ATOM 2135 O O . MET A 1 284 ? 14.772 3.745 14.025 1.00 73.00 284 MET A O 1
ATOM 2139 N N . GLN A 1 285 ? 15.482 4.909 15.810 1.00 74.19 285 GLN A N 1
ATOM 2140 C CA . GLN A 1 285 ? 15.904 6.080 15.026 1.00 74.19 285 GLN A CA 1
ATOM 2141 C C . GLN A 1 285 ? 16.996 5.724 14.011 1.00 74.19 285 GLN A C 1
ATOM 2143 O O . GLN A 1 285 ? 16.873 6.054 12.831 1.00 74.19 285 GLN A O 1
ATOM 2148 N N . ARG A 1 286 ? 18.026 4.986 14.441 1.00 75.38 286 ARG A N 1
ATOM 2149 C CA . ARG A 1 286 ? 19.104 4.521 13.551 1.00 75.38 286 ARG A CA 1
ATOM 2150 C C . ARG A 1 286 ? 18.586 3.588 12.459 1.00 75.38 286 ARG A C 1
ATOM 2152 O O . ARG A 1 286 ? 19.001 3.679 11.311 1.00 75.38 286 ARG A O 1
ATOM 2159 N N . CYS A 1 287 ? 17.636 2.720 12.789 1.00 78.31 287 CYS A N 1
ATOM 2160 C CA . CYS A 1 287 ? 16.979 1.841 11.827 1.00 78.31 287 CYS A CA 1
ATOM 2161 C C . CYS A 1 287 ? 16.205 2.635 10.764 1.00 78.31 287 CYS A C 1
ATOM 2163 O O . CYS A 1 287 ? 16.313 2.344 9.574 1.00 78.31 287 CYS A O 1
ATOM 2165 N N . VAL A 1 288 ? 15.479 3.687 11.155 1.00 78.94 288 VAL A N 1
ATOM 2166 C CA . VAL A 1 288 ? 14.803 4.596 10.211 1.00 78.94 288 VAL A CA 1
ATOM 2167 C C . VAL A 1 288 ? 15.800 5.272 9.276 1.00 78.94 288 VAL A C 1
ATOM 2169 O O . VAL A 1 288 ? 15.575 5.318 8.065 1.00 78.94 288 VAL A O 1
ATOM 2172 N N . GLU A 1 289 ? 16.909 5.766 9.819 1.00 80.31 289 GLU A N 1
ATOM 2173 C CA . GLU A 1 289 ? 17.967 6.398 9.035 1.00 80.31 289 GLU A CA 1
ATOM 2174 C C . GLU A 1 289 ? 18.585 5.418 8.029 1.00 80.31 289 GLU A C 1
ATOM 2176 O O . GLU A 1 289 ? 18.668 5.722 6.836 1.00 80.31 289 GLU A O 1
ATOM 2181 N N . LEU A 1 290 ? 18.916 4.199 8.468 1.00 81.50 290 LEU A N 1
ATOM 2182 C CA . LEU A 1 290 ? 19.441 3.143 7.601 1.00 81.50 290 LEU A CA 1
ATOM 2183 C C . LEU A 1 290 ? 18.462 2.755 6.495 1.00 81.50 290 LEU A C 1
ATOM 2185 O O . LEU A 1 290 ? 18.876 2.553 5.355 1.00 81.50 290 LEU A O 1
ATOM 2189 N N . ARG A 1 291 ? 17.156 2.706 6.781 1.00 81.62 291 ARG A N 1
ATOM 2190 C CA . ARG A 1 291 ? 16.131 2.470 5.750 1.00 81.62 291 ARG A CA 1
ATOM 2191 C C . ARG A 1 291 ? 16.114 3.578 4.711 1.00 81.62 291 ARG A C 1
ATOM 2193 O O . ARG A 1 291 ? 16.080 3.280 3.522 1.00 81.62 291 ARG A O 1
ATOM 2200 N N . SER A 1 292 ? 16.175 4.834 5.148 1.00 81.81 292 SER A N 1
ATOM 2201 C CA . SER A 1 292 ? 16.207 5.982 4.238 1.00 81.81 292 SER A CA 1
ATOM 2202 C C . SER A 1 292 ? 17.444 5.957 3.333 1.00 81.81 292 SER A C 1
ATOM 2204 O O . SER A 1 292 ? 17.348 6.260 2.141 1.00 81.81 292 SER A O 1
ATOM 2206 N N . ARG A 1 293 ? 18.602 5.575 3.882 1.00 82.00 293 ARG A N 1
ATOM 2207 C CA . ARG A 1 293 ? 19.852 5.413 3.125 1.00 82.00 293 ARG A CA 1
ATOM 2208 C C . ARG A 1 293 ? 19.759 4.270 2.112 1.00 82.00 293 ARG A C 1
ATOM 2210 O O . ARG A 1 293 ? 20.058 4.469 0.937 1.00 82.00 293 ARG A O 1
ATOM 2217 N N . LEU A 1 294 ? 19.229 3.115 2.522 1.00 81.50 294 LEU A N 1
ATOM 2218 C CA . LEU A 1 294 ? 18.987 1.971 1.635 1.00 81.50 294 LEU A CA 1
ATOM 2219 C C . LEU A 1 294 ? 18.015 2.296 0.493 1.00 81.50 294 LEU A C 1
ATOM 2221 O O . LEU A 1 294 ? 18.263 1.896 -0.642 1.00 81.50 294 LEU A O 1
ATOM 2225 N N . ASP A 1 295 ? 16.930 3.025 0.760 1.00 79.81 295 ASP A N 1
ATOM 2226 C CA . ASP A 1 295 ? 15.982 3.430 -0.285 1.00 79.81 295 ASP A CA 1
ATOM 2227 C C . ASP A 1 295 ? 16.632 4.396 -1.292 1.00 79.81 295 ASP A C 1
ATOM 2229 O O . ASP A 1 295 ? 16.408 4.277 -2.498 1.00 79.81 295 ASP A O 1
ATOM 2233 N N . THR A 1 296 ? 17.497 5.300 -0.822 1.00 82.81 296 THR A N 1
ATOM 2234 C CA . THR A 1 296 ? 18.272 6.200 -1.694 1.00 82.81 296 THR A CA 1
ATOM 2235 C C . THR A 1 296 ? 19.254 5.417 -2.570 1.00 82.81 296 THR A C 1
ATOM 2237 O O . THR A 1 296 ? 19.327 5.648 -3.776 1.00 82.81 296 THR A O 1
ATOM 2240 N N . ALA A 1 297 ? 19.972 4.450 -1.994 1.00 79.12 297 ALA A N 1
ATOM 2241 C CA . ALA A 1 297 ? 20.895 3.586 -2.728 1.00 79.12 297 ALA A CA 1
ATOM 2242 C C . ALA A 1 297 ? 20.179 2.716 -3.778 1.00 79.12 297 ALA A C 1
ATOM 2244 O O . ALA A 1 297 ? 20.651 2.598 -4.908 1.00 79.12 297 ALA A O 1
ATOM 2245 N N . LEU A 1 298 ? 19.010 2.161 -3.439 1.00 81.56 298 LEU A N 1
ATOM 2246 C CA . LEU A 1 298 ? 18.170 1.409 -4.375 1.00 81.56 298 LEU A CA 1
ATOM 2247 C C . LEU A 1 298 ? 17.700 2.277 -5.546 1.00 81.56 298 LEU A C 1
ATOM 2249 O O . LEU A 1 298 ? 17.796 1.849 -6.692 1.00 81.56 298 LEU A O 1
ATOM 2253 N N . PHE A 1 299 ? 17.252 3.505 -5.274 1.00 82.12 299 PHE A N 1
ATOM 2254 C CA . PHE A 1 299 ? 16.858 4.441 -6.327 1.00 82.12 299 PHE A CA 1
ATOM 2255 C C . PHE A 1 299 ? 18.021 4.767 -7.278 1.00 82.12 299 PHE A C 1
ATOM 2257 O O . PHE A 1 299 ? 17.839 4.809 -8.495 1.00 82.12 299 PHE A O 1
ATOM 2264 N N . ARG A 1 300 ? 19.232 4.965 -6.739 1.00 81.00 300 ARG A N 1
ATOM 2265 C CA . ARG A 1 300 ? 20.441 5.194 -7.546 1.00 81.00 300 ARG A CA 1
ATOM 2266 C C . ARG A 1 300 ? 20.778 3.987 -8.423 1.00 81.00 300 ARG A C 1
ATOM 2268 O O . ARG A 1 300 ? 21.034 4.163 -9.610 1.00 81.00 300 ARG A O 1
ATOM 2275 N N . LEU A 1 301 ? 20.727 2.777 -7.867 1.00 81.25 301 LEU A N 1
ATOM 2276 C CA . LEU A 1 301 ? 20.953 1.535 -8.613 1.00 81.25 301 LEU A CA 1
ATOM 2277 C C . LEU A 1 301 ? 19.954 1.342 -9.755 1.00 81.25 301 LEU A C 1
ATOM 2279 O O . LEU A 1 301 ? 20.374 1.029 -10.867 1.00 81.25 301 LEU A O 1
ATOM 2283 N N . ASP A 1 302 ? 18.662 1.558 -9.500 1.00 81.31 302 ASP A N 1
ATOM 2284 C CA . ASP A 1 302 ? 17.619 1.422 -10.522 1.00 81.31 302 ASP A CA 1
ATOM 2285 C C . ASP A 1 302 ? 17.839 2.450 -11.655 1.00 81.31 302 ASP A C 1
ATOM 2287 O O . ASP A 1 302 ? 17.778 2.103 -12.834 1.00 81.31 302 ASP A O 1
ATOM 2291 N N . ARG A 1 303 ? 18.232 3.690 -11.324 1.00 84.62 303 ARG A N 1
ATOM 2292 C CA . ARG A 1 303 ? 18.592 4.710 -12.325 1.00 84.62 303 ARG A CA 1
ATOM 2293 C C . ARG A 1 303 ? 19.816 4.322 -13.166 1.00 84.62 303 ARG A C 1
ATOM 2295 O O . ARG A 1 303 ? 19.825 4.581 -14.369 1.00 84.62 303 ARG A O 1
ATOM 2302 N N . LEU A 1 304 ? 20.855 3.750 -12.555 1.00 78.81 304 LEU A N 1
ATOM 2303 C CA . LEU A 1 304 ? 22.047 3.286 -13.278 1.00 78.81 304 LEU A CA 1
ATOM 2304 C C . LEU A 1 304 ? 21.710 2.112 -14.200 1.00 78.81 304 LEU A C 1
ATOM 2306 O O . LEU A 1 304 ? 22.159 2.085 -15.345 1.00 78.81 304 LEU A O 1
ATOM 2310 N N . ALA A 1 305 ? 20.881 1.176 -13.732 1.00 82.38 305 ALA A N 1
ATOM 2311 C CA . ALA A 1 305 ? 20.412 0.055 -14.538 1.00 82.38 305 ALA A CA 1
ATOM 2312 C C . ALA A 1 305 ? 19.631 0.545 -15.768 1.00 82.38 305 ALA A C 1
ATOM 2314 O O . ALA A 1 305 ? 19.948 0.140 -16.885 1.00 82.38 305 ALA A O 1
ATOM 2315 N N . ASP A 1 306 ? 18.722 1.510 -15.590 1.00 84.06 306 ASP A N 1
ATOM 2316 C CA . ASP A 1 306 ? 17.979 2.133 -16.691 1.00 84.06 306 ASP A CA 1
ATOM 2317 C C . ASP A 1 306 ? 18.901 2.787 -17.735 1.00 84.06 306 ASP A C 1
ATOM 2319 O O . ASP A 1 306 ? 18.637 2.725 -18.938 1.00 84.06 306 ASP A O 1
ATOM 2323 N N . GLN A 1 307 ? 19.984 3.442 -17.305 1.00 80.94 307 GLN A N 1
ATOM 2324 C CA . GLN A 1 307 ? 20.952 4.056 -18.222 1.00 80.94 307 GLN A CA 1
ATOM 2325 C C . GLN A 1 307 ? 21.699 3.007 -19.050 1.00 80.94 307 GLN A C 1
ATOM 2327 O O . GLN A 1 307 ? 21.852 3.175 -20.264 1.00 80.94 307 GLN A O 1
ATOM 2332 N N . VAL A 1 308 ? 22.126 1.921 -18.405 1.00 83.94 308 VAL A N 1
ATOM 2333 C CA . VAL A 1 308 ? 22.787 0.793 -19.068 1.00 83.94 308 VAL A CA 1
ATOM 2334 C C . VAL A 1 308 ? 21.833 0.117 -20.057 1.00 83.94 308 VAL A C 1
ATOM 2336 O O . VAL A 1 308 ? 22.199 -0.091 -21.215 1.00 83.94 308 VAL A O 1
ATOM 2339 N N . ASP A 1 309 ? 20.585 -0.145 -19.662 1.00 85.56 309 ASP A N 1
ATOM 2340 C CA . ASP A 1 309 ? 19.581 -0.767 -20.531 1.00 85.56 309 ASP A CA 1
ATOM 2341 C C . ASP A 1 309 ? 19.242 0.102 -21.747 1.00 85.56 309 ASP A C 1
ATOM 2343 O O . ASP A 1 309 ? 19.149 -0.411 -22.864 1.00 85.56 309 ASP A O 1
ATOM 2347 N N . ARG A 1 310 ? 19.151 1.429 -21.584 1.00 85.69 310 ARG A N 1
ATOM 2348 C CA . ARG A 1 310 ? 18.971 2.356 -22.717 1.00 85.69 310 ARG A CA 1
ATOM 2349 C C . ARG A 1 310 ? 20.126 2.302 -23.712 1.00 85.69 310 ARG A C 1
ATOM 2351 O O . ARG A 1 310 ? 19.889 2.445 -24.909 1.00 85.69 310 ARG A O 1
ATOM 2358 N N . ARG A 1 311 ? 21.365 2.110 -23.248 1.00 82.62 311 ARG A N 1
ATOM 2359 C CA . ARG A 1 311 ? 22.540 1.998 -24.130 1.00 82.62 311 ARG A CA 1
ATOM 2360 C C . ARG A 1 311 ? 22.613 0.641 -24.831 1.00 82.62 311 ARG A C 1
ATOM 2362 O O . ARG A 1 311 ? 23.086 0.578 -25.967 1.00 82.62 311 ARG A O 1
ATOM 2369 N N . LEU A 1 312 ? 22.158 -0.417 -24.163 1.00 83.62 312 LEU A N 1
ATOM 2370 C CA . LEU A 1 312 ? 22.107 -1.778 -24.699 1.00 83.62 312 LEU A CA 1
ATOM 2371 C C . LEU A 1 312 ? 20.915 -2.014 -25.638 1.00 83.62 312 LEU A C 1
ATOM 2373 O O . LEU A 1 312 ? 20.982 -2.927 -26.468 1.00 83.62 312 LEU A O 1
ATOM 2377 N N . ALA A 1 313 ? 19.856 -1.205 -25.539 1.00 83.75 313 ALA A N 1
ATOM 2378 C CA . ALA A 1 313 ? 18.680 -1.303 -26.393 1.00 83.75 313 ALA A CA 1
ATOM 2379 C C . ALA A 1 313 ? 19.063 -1.290 -27.890 1.00 83.75 313 ALA A C 1
ATOM 2381 O O . ALA A 1 313 ? 19.954 -0.538 -28.303 1.00 83.75 313 ALA A O 1
ATOM 2382 N N . PRO A 1 314 ? 18.429 -2.136 -28.721 1.00 70.31 314 PRO A N 1
ATOM 2383 C CA . PRO A 1 314 ? 18.683 -2.144 -30.154 1.00 70.31 314 PRO A CA 1
ATOM 2384 C C . PRO A 1 314 ? 18.289 -0.792 -30.758 1.00 70.31 314 PRO A C 1
ATOM 2386 O O . PRO A 1 314 ? 17.214 -0.265 -30.469 1.00 70.31 314 PRO A O 1
ATOM 2389 N N . ILE A 1 315 ? 19.162 -0.231 -31.598 1.00 60.72 315 ILE A N 1
ATOM 2390 C CA . ILE A 1 315 ? 18.858 0.985 -32.358 1.00 60.72 315 ILE A CA 1
ATOM 2391 C C . ILE A 1 315 ? 17.674 0.640 -33.278 1.00 60.72 315 ILE A C 1
ATOM 2393 O O . ILE A 1 315 ? 17.790 -0.315 -34.052 1.00 60.72 315 ILE A O 1
ATOM 2397 N N . PRO A 1 316 ? 16.531 1.347 -33.194 1.00 49.12 316 PRO A N 1
ATOM 2398 C CA . PRO A 1 316 ? 15.418 1.092 -34.096 1.00 49.12 316 PRO A CA 1
ATOM 2399 C C . PRO A 1 316 ? 15.892 1.312 -35.538 1.00 49.12 316 PRO A C 1
ATOM 2401 O O . PRO A 1 316 ? 16.624 2.276 -35.786 1.00 49.12 316 PRO A O 1
ATOM 2404 N N . PRO A 1 317 ? 15.516 0.439 -36.492 1.00 45.59 317 PRO A N 1
ATOM 2405 C CA . PRO A 1 317 ? 15.892 0.631 -37.882 1.00 45.59 317 PRO A CA 1
ATOM 2406 C C . PRO A 1 317 ? 15.356 1.989 -38.330 1.00 45.59 317 PRO A C 1
ATOM 2408 O O . PRO A 1 317 ? 14.152 2.244 -38.269 1.00 45.59 317 PRO A O 1
ATOM 2411 N N . ILE A 1 318 ? 16.266 2.879 -38.729 1.00 50.69 318 ILE A N 1
ATOM 2412 C CA . ILE A 1 318 ? 15.909 4.132 -39.389 1.00 50.69 318 ILE A CA 1
ATOM 2413 C C . ILE A 1 318 ? 15.120 3.711 -40.623 1.00 50.69 318 ILE A C 1
ATOM 2415 O O . ILE A 1 318 ? 15.649 2.991 -41.471 1.00 50.69 318 ILE A O 1
ATOM 2419 N N . GLY A 1 319 ? 13.836 4.073 -40.652 1.00 45.00 319 GLY A N 1
ATOM 2420 C CA . GLY A 1 319 ? 12.933 3.728 -41.738 1.00 45.00 319 GLY A CA 1
ATOM 2421 C C . GLY A 1 319 ? 13.596 4.038 -43.072 1.00 45.00 319 GLY A C 1
ATOM 2422 O O . GLY A 1 319 ? 14.030 5.168 -43.300 1.00 45.00 319 GLY A O 1
ATOM 2423 N N . GLY A 1 320 ? 13.702 3.015 -43.919 1.00 46.03 320 GLY A N 1
ATOM 2424 C CA . GLY A 1 320 ? 14.017 3.202 -45.323 1.00 46.03 320 GLY A CA 1
ATOM 2425 C C . GLY A 1 320 ? 12.951 4.112 -45.912 1.00 46.03 320 GLY A C 1
ATOM 2426 O O . GLY A 1 320 ? 11.795 3.711 -46.031 1.00 46.03 320 GLY A O 1
ATOM 2427 N N . ALA A 1 321 ? 13.336 5.351 -46.196 1.00 42.38 321 ALA A N 1
ATOM 2428 C CA . ALA A 1 321 ? 12.621 6.170 -47.149 1.00 42.38 321 ALA A CA 1
ATOM 2429 C C . ALA A 1 321 ? 12.995 5.647 -48.540 1.00 42.38 321 ALA A C 1
ATOM 2431 O O . ALA A 1 321 ? 14.183 5.545 -48.861 1.00 42.38 321 ALA A O 1
ATOM 2432 N N . GLU A 1 322 ? 11.961 5.246 -49.276 1.00 38.62 322 GLU A N 1
ATOM 2433 C CA . GLU A 1 322 ? 11.963 5.064 -50.731 1.00 38.62 322 GLU A CA 1
ATOM 2434 C C . GLU A 1 322 ? 12.557 6.272 -51.470 1.00 38.62 322 GLU A C 1
ATOM 2436 O O . GLU A 1 322 ? 12.383 7.419 -50.989 1.00 38.62 322 GLU A O 1
#

Mean predicted aligned error: 20.11 Å

Secondary structure (DSSP, 8-state):
-----------------PPPSS-BHHHHHHHHHHHTTPPPPPHHHHHHSS-----TTS---TTSBPBHHHHHHHHHHHHHHH-TT-------TT--TTSTTHHHHHHHGGG---SSTT---TTSB--HHHHHHHHHHHHHHS-TT---PPPPTT--S--------------------HHHHHHHHHHHHHHHHGGGS-GGGS--SS---HHHHHHHHHHHHHHHHHHHHHHHHHHH---SSHHHHHHHHHHHHHHHHHHHHHHHHHHHHHHHHHH----SHHHHHHHHHHHHHHHHHHHHHHHHHHHHHHHHSPPPP-----

Solvent-accessible surface area (backbone atoms only — not comparable to full-atom values): 19357 Å² total; per-residue (Å²): 141,82,84,84,80,84,76,84,78,81,74,76,79,68,76,82,73,75,75,67,89,52,31,21,53,49,57,53,49,29,52,50,17,56,72,29,75,25,70,69,64,50,74,69,50,52,73,68,63,72,46,64,71,56,48,98,87,70,45,65,62,47,77,43,74,29,26,38,38,55,46,38,44,32,50,23,44,51,47,37,73,59,36,77,80,61,65,36,57,49,88,34,81,76,61,50,89,86,38,90,48,38,72,20,25,46,32,39,21,63,35,55,76,55,77,65,78,57,23,63,60,48,80,44,73,32,39,53,67,52,51,54,48,22,50,65,50,46,50,84,74,43,70,88,85,40,53,60,72,72,77,60,98,78,68,72,94,78,80,86,82,79,81,87,75,93,76,85,88,81,84,88,81,79,96,68,64,73,70,52,53,56,51,49,50,49,32,57,49,45,56,69,42,50,87,79,48,64,69,84,81,47,62,71,80,77,74,77,62,61,65,65,52,52,52,52,51,52,55,48,52,55,49,48,57,58,47,51,54,52,50,52,55,57,71,67,56,75,63,90,47,69,67,59,39,50,52,52,51,52,50,46,51,54,49,42,53,51,42,50,54,51,47,53,52,49,54,51,52,50,51,52,62,70,67,55,82,69,73,43,47,68,59,44,53,52,50,45,51,51,50,54,51,50,54,53,53,45,53,51,42,53,52,52,39,52,54,46,49,64,69,69,48,79,79,74,80,78,75,83,77,131

Foldseek 3Di:
DDDDDDDDDPPPPDDPPPDDFADFQLNLQQVLQVLQVHHRDDPVLSVVQPLADADPVRHRRRGDFAFLLRSLSSVLVSQCLQPVPAFDADDAPPDDCPDPSRVSNRRQVQLADADPPRHSRRRHTQGPVSSVSSCVRVSVVGDSNGHPDRDPPPPDDDDDDDPDDDDDDDDDDDDDDPVLVVLVVVLVVLVVCVVVDPVVVLPDDDDPPLVVLVVVLVVLVVVLVVLVVVLVVLLPDDDPDPVVVVVSLVVLVVSLVVLVVVLVVLVVVLVVLVVDDHRHSVSSNSSSVSNSSSVVSNVSSVVSSVSSVVSNDDDPPPDDDD

Sequence (322 aa):
MAFCLAFGLTGGLLPLQAAPTQVSRMLLLEEASRRWGGQPFTEAEALQCGLLEPYSDGKFHLDWPLSRGAAARVLARVVRRLDAEASFPKVFGDVTASAPVAPALAVVGQAFRPVAGDRFVADQIFSPDDLAFAFSMLGPLLPASLSLRLPPADADLKAEMRIGLGFPDRSGAPPRTLQGQVLASDVDRLARLAPLVPADQLAPQNAFDLEAASTGVTEMETALDSFEGTVCEVVLARPADPVLESEVRDFLGQMRETLRHAGEKLRLSRRQLQAALLVDPPSMQRCVELRSRLDTALFRLDRLADQVDRRLAPIPPIGGAE

Nearest PDB structures (foldseek):
  5oen-assembly1_B  TM=4.482E-01  e=7.485E+00  Mus musculus
  3g67-assembly1_B  TM=3.104E-01  e=7.874E+00  Thermotoga maritima
  3g6b-assembly1_B  TM=3.035E-01  e=7.874E+00  Thermotoga maritima

pLDDT: mean 72.24, std 19.65, range [27.08, 96.44]